Protein AF-A0A820ZGY1-F1 (afdb_monomer)

Nearest PDB structures (foldseek):
  8rd9-assembly1_A  TM=8.274E-01  e=5.491E-07  Homo sapiens
  6o72-assembly1_A  TM=8.386E-01  e=2.670E-06  Parus major
  6o77-assembly1_A  TM=8.418E-01  e=2.394E-06  Parus major
  9b93-assembly1_A  TM=8.233E-01  e=4.606E-06  Homo sapiens
  6pkw-assembly1_D  TM=7.497E-01  e=6.746E-06  Danio rerio

Radius of gyration: 30.61 Å; Cα contacts (8 Å, |Δi|>4): 137; chains: 1; bounding box: 131×47×61 Å

Foldseek 3Di:
DDDDDDDDDDDDDDDDDDDDDDDDDDDDDDDDDDDDDDDDDDDDDPDPPVVLLVVLVVCLLVVPLVSNVVSLVVDDPNLLSLLSSLLSLVVVCVVVVDCVSVVSSVVSLVVSQVVLVVCCVVPLVVSLCQQPFFDVVVVRDGSVNSCVSSVSVVSCVDPSNVVNVVCVVCPPPDPPDDPVNVVVVVVVCVVVVPCPDDPVVVVVVVVVVVVVVVVVVVVVVVVVVVVVVPPPD

Solvent-accessible surface area (backbone atoms only — not comparable to full-atom values): 14343 Å² total; per-residue (Å²): 136,86,84,82,88,81,91,84,88,84,81,92,87,83,87,89,89,84,82,84,91,80,84,85,82,83,78,82,92,75,93,81,79,86,80,92,75,95,83,91,77,96,77,72,83,94,71,82,70,58,60,63,59,55,54,28,52,49,25,52,77,70,64,38,62,71,60,25,53,57,38,48,74,69,40,83,65,47,51,59,55,21,34,53,46,18,33,55,26,44,53,48,17,70,75,67,73,39,69,70,32,45,59,52,15,53,52,28,45,50,54,26,41,53,52,51,52,53,39,39,74,73,38,50,70,60,36,55,54,55,42,72,38,62,34,71,95,63,80,48,43,28,51,56,64,44,28,60,74,32,68,35,61,73,54,60,67,32,67,72,50,49,49,49,54,46,48,65,72,47,56,90,55,64,87,82,62,52,72,67,57,53,52,51,49,56,48,53,42,59,78,64,71,66,78,76,80,76,69,64,66,55,63,52,53,51,52,52,51,52,50,53,49,51,52,52,50,53,53,49,49,53,58,48,51,61,55,67,74,68,68,85,122

Secondary structure (DSSP, 8-state):
----------------------PPPPPPP---------------SS----HHHHHHHHHHHTT-HHHHHHHHHHSSSHHHHHHHHHHHHHHHHHHHT-HHHHHHHHHHHHHHHHHHHHHHHH-HHHHHHHHHS--GGGTT--HHHHHHHTT-HHHHTSHHHHHHHHHHHHTTS-TTS-HHHHHHHHHHHHHTT------TTHHHHHHHHHHHHHHHHHHHHHHHHHHHTTS--

Sequence (233 aa):
MTPNSELINENDDEVSTCCGRKQYRKPPDNDYNSNVQMERSTTDTVTHINVEKELFLWSIIAGRRDLALLLWSRGKNKICAALIAKLIYQIHAQRKNDNSYYQSADEFENLAIQILNKLNQTNDALCRQAIIRQIPAYGNANWLELAVAADAKQFIGQRAVQTIFREIWFGSIDQRVTNHAIIFSTFMLWYSGFLSYQNELVKIEDKTALLNDSIKKSHLYEKSMLKTVYIDD

Mean predicted aligned error: 17.39 Å

Structure (mmCIF, N/CA/C/O backbone):
data_AF-A0A820ZGY1-F1
#
_entry.id   AF-A0A820ZGY1-F1
#
loop_
_atom_site.group_PDB
_atom_site.id
_atom_site.type_symbol
_atom_site.label_atom_id
_atom_site.label_alt_id
_atom_site.label_comp_id
_atom_site.label_asym_id
_atom_site.label_entity_id
_atom_site.label_seq_id
_atom_site.pdbx_PDB_ins_code
_atom_site.Cartn_x
_atom_site.Cartn_y
_atom_site.Cartn_z
_atom_site.occupancy
_atom_site.B_iso_or_equiv
_atom_site.auth_seq_id
_atom_site.auth_comp_id
_atom_site.auth_asym_id
_atom_site.auth_atom_id
_atom_site.pdbx_PDB_model_num
ATOM 1 N N . MET A 1 1 ? -91.909 2.584 16.407 1.00 36.88 1 MET A N 1
ATOM 2 C CA . MET A 1 1 ? -91.463 1.667 17.474 1.00 36.88 1 MET A CA 1
ATOM 3 C C . MET A 1 1 ? -90.080 2.086 17.941 1.00 36.88 1 MET A C 1
ATOM 5 O O . MET A 1 1 ? -89.220 2.328 17.109 1.00 36.88 1 MET A O 1
ATOM 9 N N . THR A 1 2 ? -89.918 2.203 19.252 1.00 28.98 2 THR A N 1
ATOM 10 C CA . THR A 1 2 ? -88.663 2.251 20.026 1.00 28.98 2 THR A CA 1
ATOM 11 C C . THR A 1 2 ? -88.082 0.826 20.206 1.00 28.98 2 THR A C 1
ATOM 13 O O . THR A 1 2 ? -88.788 -0.113 19.823 1.00 28.98 2 THR A O 1
ATOM 16 N N . PRO A 1 3 ? -86.921 0.592 20.871 1.00 44.16 3 PRO A N 1
ATOM 17 C CA . PRO A 1 3 ? -85.778 1.468 21.223 1.00 44.16 3 PRO A CA 1
ATOM 18 C C . PRO A 1 3 ? -84.386 0.788 20.972 1.00 44.16 3 PRO A C 1
ATOM 20 O O . PRO A 1 3 ? -84.304 -0.212 20.267 1.00 44.16 3 PRO A O 1
ATOM 23 N N . ASN A 1 4 ? -83.350 1.303 21.661 1.00 32.47 4 ASN A N 1
ATOM 24 C CA . ASN A 1 4 ? -82.052 0.703 22.050 1.00 32.47 4 ASN A CA 1
ATOM 25 C C . ASN A 1 4 ? -80.888 0.894 21.049 1.00 32.47 4 ASN A C 1
ATOM 27 O O . ASN A 1 4 ? -81.016 0.520 19.890 1.00 32.47 4 ASN A O 1
ATOM 31 N N . SER A 1 5 ? -79.782 1.601 21.352 1.00 35.28 5 SER A N 1
ATOM 32 C CA . SER A 1 5 ? -78.848 1.566 22.514 1.00 35.28 5 SER A CA 1
ATOM 33 C C . SER A 1 5 ? -77.959 0.302 22.501 1.00 35.28 5 SER A C 1
ATOM 35 O O . SER A 1 5 ? -78.473 -0.777 22.243 1.00 35.28 5 SER A O 1
ATOM 37 N N . GLU A 1 6 ? -76.637 0.343 22.719 1.00 37.34 6 GLU A N 1
ATOM 38 C CA . GLU A 1 6 ? -75.774 1.344 23.377 1.00 37.34 6 GLU A CA 1
ATOM 39 C C . GLU A 1 6 ? -74.429 1.581 22.642 1.00 37.34 6 GLU A C 1
ATOM 41 O O . GLU A 1 6 ? -73.893 0.693 21.991 1.00 37.34 6 GLU A O 1
ATOM 46 N N . LEU A 1 7 ? -73.928 2.821 22.750 1.00 29.31 7 LEU A N 1
ATOM 47 C CA . LEU A 1 7 ? -72.576 3.242 23.177 1.00 29.31 7 LEU A CA 1
ATOM 48 C C . LEU A 1 7 ? -71.377 2.267 23.015 1.00 29.31 7 LEU A C 1
ATOM 50 O O . LEU A 1 7 ? -71.380 1.189 23.598 1.00 29.31 7 LEU A O 1
ATOM 54 N N . ILE A 1 8 ? -70.265 2.749 22.427 1.00 27.94 8 ILE A N 1
ATOM 55 C CA . ILE A 1 8 ? -68.999 3.123 23.124 1.00 27.94 8 ILE A CA 1
ATOM 56 C C . ILE A 1 8 ? -67.871 3.426 22.096 1.00 27.94 8 ILE A C 1
ATOM 58 O O . ILE A 1 8 ? -67.496 2.569 21.310 1.00 27.94 8 ILE A O 1
ATOM 62 N N . ASN A 1 9 ? -67.344 4.655 22.187 1.00 25.73 9 ASN A N 1
ATOM 63 C CA . ASN A 1 9 ? -65.979 5.155 21.926 1.00 25.73 9 ASN A CA 1
ATOM 64 C C . ASN A 1 9 ? -65.157 5.017 20.616 1.00 25.73 9 ASN A C 1
ATOM 66 O O . ASN A 1 9 ? -65.071 3.986 19.965 1.00 25.73 9 ASN A O 1
ATOM 70 N N . GLU A 1 10 ? -64.384 6.106 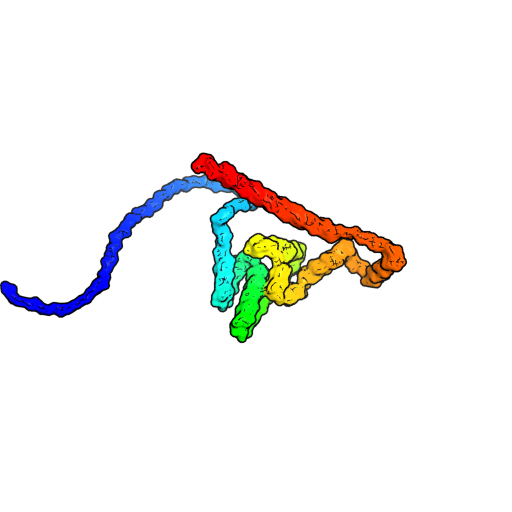20.458 1.00 30.22 10 GLU A N 1
ATOM 71 C CA . GLU A 1 10 ? -62.964 6.226 20.071 1.00 30.22 10 GLU A CA 1
ATOM 72 C C . GLU A 1 10 ? -62.529 6.219 18.591 1.00 30.22 10 GLU A C 1
ATOM 74 O O . GLU A 1 10 ? -62.344 5.188 17.961 1.00 30.22 10 GLU A O 1
ATOM 79 N N . ASN A 1 11 ? -62.221 7.452 18.163 1.00 28.61 11 ASN A N 1
ATOM 80 C CA . ASN A 1 11 ? -60.970 7.914 17.549 1.00 28.61 11 ASN A CA 1
ATOM 81 C C . ASN A 1 11 ? -60.564 7.396 16.157 1.00 28.61 11 ASN A C 1
ATOM 83 O O . ASN A 1 11 ? -60.194 6.244 15.974 1.00 28.61 11 ASN A O 1
ATOM 87 N N . ASP A 1 12 ? -60.513 8.363 15.236 1.00 35.44 12 ASP A N 1
ATOM 88 C CA . ASP A 1 12 ? -59.406 8.645 14.314 1.00 35.44 12 ASP A CA 1
ATOM 89 C C . ASP A 1 12 ? -58.695 7.464 13.625 1.00 35.44 12 ASP A C 1
ATOM 91 O O . ASP A 1 12 ? -57.771 6.880 14.179 1.00 35.44 12 ASP A O 1
ATOM 95 N N . ASP A 1 13 ? -59.031 7.226 12.351 1.00 31.36 13 ASP A N 1
ATOM 96 C CA . ASP A 1 13 ? -58.067 7.271 11.233 1.00 31.36 13 ASP A CA 1
ATOM 97 C C . ASP A 1 13 ? -58.763 7.024 9.872 1.00 31.36 13 ASP A C 1
ATOM 99 O O . ASP A 1 13 ? -59.690 6.227 9.775 1.00 31.36 13 ASP A O 1
ATOM 103 N N . GLU A 1 14 ? -58.318 7.732 8.820 1.00 31.02 14 GLU A N 1
ATOM 104 C CA . GLU A 1 14 ? -57.919 7.186 7.497 1.00 31.02 14 GLU A CA 1
ATOM 105 C C . GLU A 1 14 ? -58.031 8.174 6.304 1.00 31.02 14 GLU A C 1
ATOM 107 O O . GLU A 1 14 ? -59.097 8.585 5.853 1.00 31.02 14 GLU A O 1
ATOM 112 N N . VAL A 1 15 ? -56.854 8.467 5.736 1.00 34.41 15 VAL A N 1
ATOM 113 C CA . VAL A 1 15 ? -56.514 8.438 4.295 1.00 34.41 15 VAL A CA 1
ATOM 114 C C . VAL A 1 15 ? -57.481 9.081 3.277 1.00 34.41 15 VAL A C 1
ATOM 116 O O . VAL A 1 15 ? -58.421 8.465 2.781 1.00 34.41 15 VAL A O 1
ATOM 119 N N . SER A 1 16 ? -57.096 10.257 2.759 1.00 30.83 16 SER A N 1
ATOM 120 C CA . SER A 1 16 ? -57.631 10.797 1.496 1.00 30.83 16 SER A CA 1
ATOM 121 C C . SER A 1 16 ? -56.697 10.507 0.313 1.00 30.83 16 SER A C 1
ATOM 123 O O . SER A 1 16 ? -55.526 10.888 0.314 1.00 30.83 16 SER A O 1
ATOM 125 N N . THR A 1 17 ? -57.224 9.838 -0.718 1.00 41.31 17 THR A N 1
ATOM 126 C CA . THR A 1 17 ? -56.503 9.499 -1.958 1.00 41.31 17 THR A CA 1
ATOM 127 C C . THR A 1 17 ? -56.747 10.529 -3.061 1.00 41.31 17 THR A C 1
ATOM 129 O O . THR A 1 17 ? -57.894 10.795 -3.411 1.00 41.31 17 THR A O 1
ATOM 132 N N . CYS A 1 18 ? -55.663 11.013 -3.685 1.00 30.95 18 CYS A N 1
ATOM 133 C CA . CYS A 1 18 ? -55.615 11.691 -4.993 1.00 30.95 18 CYS A CA 1
ATOM 134 C C . CYS A 1 18 ? -54.156 11.732 -5.518 1.00 30.95 18 CYS A C 1
ATOM 136 O O . CYS A 1 18 ? -53.235 11.793 -4.715 1.00 30.95 18 CYS A O 1
ATOM 138 N N . CY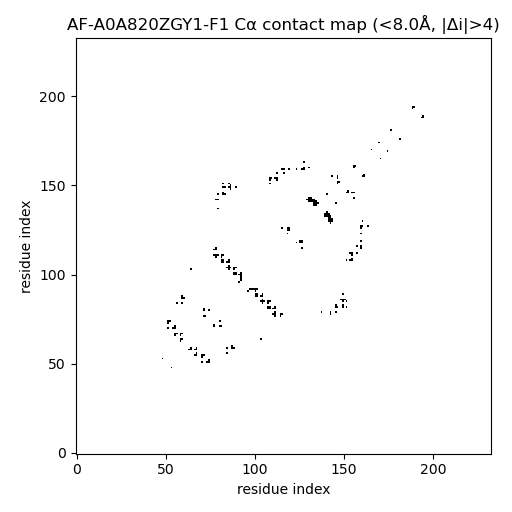S A 1 19 ? -53.838 11.771 -6.821 1.00 34.19 19 CYS A N 1
ATOM 139 C CA . CYS A 1 19 ? -54.557 11.365 -8.042 1.00 34.19 19 CYS A CA 1
ATOM 140 C C . CYS A 1 19 ? -53.545 11.299 -9.227 1.00 34.19 19 CYS A C 1
ATOM 142 O O . CYS A 1 19 ? -52.426 11.792 -9.111 1.00 34.19 19 CYS A O 1
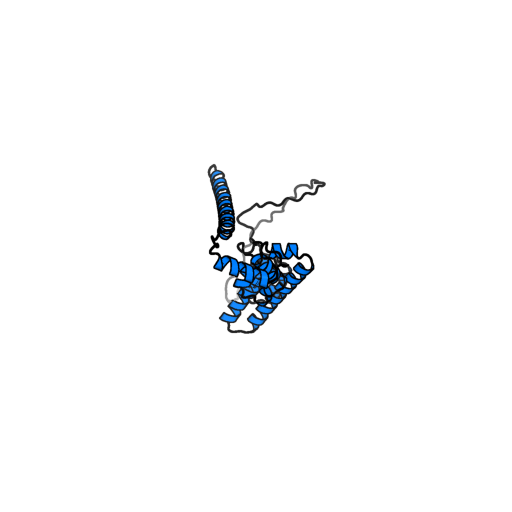ATOM 144 N N . GLY A 1 20 ? -53.939 10.767 -10.395 1.00 32.66 20 GLY A N 1
ATOM 145 C CA . GLY A 1 20 ? -53.311 11.113 -11.687 1.00 32.66 20 GLY A CA 1
ATOM 146 C C . GLY A 1 20 ? -52.156 10.233 -12.199 1.00 32.66 20 GLY A C 1
ATOM 147 O O . GLY A 1 20 ? -50.985 10.592 -12.118 1.00 32.66 20 GLY A O 1
ATOM 148 N N . ARG A 1 21 ? -52.489 9.129 -12.880 1.00 42.81 21 ARG A N 1
ATOM 149 C CA . ARG A 1 21 ? -51.536 8.298 -13.647 1.00 42.81 21 ARG A CA 1
ATOM 150 C C . ARG A 1 21 ? -51.181 8.986 -14.980 1.00 42.81 21 ARG A C 1
ATOM 152 O O . ARG A 1 21 ? -52.077 9.210 -15.789 1.00 42.81 21 ARG A O 1
ATOM 159 N N . LYS A 1 22 ? -49.900 9.256 -15.267 1.00 39.81 22 LYS A N 1
ATOM 160 C CA . LYS A 1 22 ? -49.435 9.666 -16.612 1.00 39.81 22 LYS A CA 1
ATOM 161 C C . LYS A 1 22 ? -48.657 8.531 -17.283 1.00 39.81 22 LYS A C 1
ATOM 163 O O . LYS A 1 22 ? -47.610 8.118 -16.798 1.00 39.81 22 LYS A O 1
ATOM 168 N N . GLN A 1 23 ? -49.182 8.024 -18.397 1.00 36.81 23 GLN A N 1
ATOM 169 C CA . GLN A 1 23 ? -48.491 7.055 -19.253 1.00 36.81 23 GLN A CA 1
ATOM 170 C C . GLN A 1 23 ? -47.426 7.772 -20.094 1.00 36.81 23 GLN A C 1
ATOM 172 O O . GLN A 1 23 ? -47.732 8.757 -20.765 1.00 36.81 23 GLN A O 1
ATOM 177 N N . TYR A 1 24 ? -46.193 7.261 -20.102 1.00 32.41 24 TYR A N 1
ATOM 178 C CA . TYR A 1 24 ? -45.161 7.725 -21.030 1.00 32.41 24 TYR A CA 1
ATOM 179 C C . TYR A 1 24 ? -45.436 7.190 -22.442 1.00 32.41 24 TYR A C 1
ATOM 181 O O . TYR A 1 24 ? -45.535 5.982 -22.657 1.00 32.41 24 TYR A O 1
ATOM 189 N N . ARG A 1 25 ? -45.542 8.103 -23.412 1.00 32.28 25 ARG A N 1
ATOM 190 C CA . ARG A 1 25 ? -45.681 7.797 -24.842 1.00 32.28 25 ARG A CA 1
ATOM 191 C C . ARG A 1 25 ? -44.277 7.587 -25.430 1.00 32.28 25 ARG A C 1
ATOM 193 O O . ARG A 1 25 ? -43.465 8.504 -25.361 1.00 32.28 25 ARG A O 1
ATOM 200 N N . LYS A 1 26 ? -43.983 6.406 -25.988 1.00 41.62 26 LYS A N 1
ATOM 201 C CA . LYS A 1 26 ? -42.700 6.134 -26.670 1.00 41.62 26 LYS A CA 1
ATOM 202 C C . LYS A 1 26 ? -42.601 6.924 -27.994 1.00 41.62 26 LYS A C 1
ATOM 204 O O . LYS A 1 26 ? -43.542 6.833 -28.784 1.00 41.62 26 LYS A O 1
ATOM 209 N N . PRO A 1 27 ? -41.498 7.650 -28.263 1.00 40.47 27 PRO A N 1
ATOM 210 C CA . PRO A 1 27 ? -41.095 8.060 -29.611 1.00 40.47 27 PRO A CA 1
ATOM 211 C C . PRO A 1 27 ? -40.461 6.877 -30.379 1.00 40.47 27 PRO A C 1
ATOM 213 O O . PRO A 1 27 ? -40.147 5.864 -29.750 1.00 40.47 27 PRO A O 1
ATOM 216 N N . PRO A 1 28 ? -40.312 6.971 -31.714 1.00 36.28 28 PRO A N 1
ATOM 217 C CA . PRO A 1 28 ? -40.033 5.820 -32.571 1.00 36.28 28 PRO A CA 1
ATOM 218 C C . PRO A 1 28 ? -38.562 5.390 -32.583 1.00 36.28 28 PRO A C 1
ATOM 220 O O . PRO A 1 28 ? -37.655 6.203 -32.401 1.00 36.28 28 PRO A O 1
ATOM 223 N N . ASP A 1 29 ? -38.358 4.106 -32.873 1.00 44.72 29 ASP A N 1
ATOM 224 C CA . ASP A 1 29 ? -37.053 3.521 -33.163 1.00 44.72 29 ASP A CA 1
ATOM 225 C C . ASP A 1 29 ? -36.478 4.139 -34.447 1.00 44.72 29 ASP A C 1
ATOM 227 O O . ASP A 1 29 ? -37.171 4.235 -35.461 1.00 44.72 29 ASP A O 1
ATOM 231 N N . ASN A 1 30 ? -35.214 4.560 -34.410 1.00 35.06 30 ASN A N 1
ATOM 232 C CA . ASN A 1 30 ? -34.494 5.020 -35.593 1.00 35.06 30 ASN A CA 1
ATOM 233 C C . ASN A 1 30 ? -33.089 4.413 -35.559 1.00 35.06 30 ASN A C 1
ATOM 235 O O . ASN A 1 30 ? -32.315 4.682 -34.637 1.00 35.06 30 ASN A O 1
ATOM 239 N N . ASP A 1 31 ? -32.797 3.551 -36.532 1.00 38.62 31 ASP A N 1
ATOM 240 C CA . ASP A 1 31 ? -31.549 2.793 -36.614 1.00 38.62 31 ASP A CA 1
ATOM 241 C C . ASP A 1 31 ? -30.325 3.715 -36.647 1.00 38.62 31 ASP A C 1
ATOM 243 O O . ASP A 1 31 ? -30.199 4.574 -37.522 1.00 38.62 31 ASP A O 1
ATOM 247 N N . TYR A 1 32 ? -29.367 3.473 -35.747 1.00 31.89 32 TYR A N 1
ATOM 248 C CA . TYR A 1 32 ? -28.017 4.012 -35.888 1.00 31.89 32 TYR A CA 1
ATOM 249 C C . TYR A 1 32 ? -27.007 2.875 -36.016 1.00 31.89 32 TYR A C 1
ATOM 251 O O . TYR A 1 32 ? -26.528 2.304 -35.034 1.00 31.89 32 TYR A O 1
ATOM 259 N N . ASN A 1 33 ? -26.700 2.534 -37.265 1.00 35.03 33 ASN A N 1
ATOM 260 C CA . ASN A 1 33 ? -25.683 1.548 -37.585 1.00 35.03 33 ASN A CA 1
ATOM 261 C C . ASN A 1 33 ? -24.276 2.133 -37.381 1.00 35.03 33 ASN A C 1
ATOM 263 O O . ASN A 1 33 ? -23.983 3.221 -37.863 1.00 35.03 33 ASN A O 1
ATOM 267 N N . SER A 1 34 ? -23.409 1.355 -36.728 1.00 37.41 34 SER A N 1
ATOM 268 C CA . SER A 1 34 ? -21.942 1.381 -36.836 1.00 37.41 34 SER A CA 1
ATOM 269 C C . SER A 1 34 ? -21.234 2.750 -36.951 1.00 37.41 34 SER A C 1
ATOM 271 O O . SER A 1 34 ? -21.157 3.336 -38.031 1.00 37.41 34 SER A O 1
ATOM 273 N N . ASN A 1 35 ? -20.445 3.124 -35.940 1.00 29.12 35 ASN A N 1
ATOM 274 C CA . ASN A 1 35 ? -19.042 2.683 -35.909 1.00 29.12 35 ASN A CA 1
ATOM 275 C C . ASN A 1 35 ? -18.300 3.092 -34.628 1.00 29.12 35 ASN A C 1
ATOM 277 O O . ASN A 1 35 ? -18.644 4.041 -33.931 1.00 29.12 35 ASN A O 1
ATOM 281 N N . VAL A 1 36 ? -17.265 2.313 -34.328 1.00 46.09 36 VAL A N 1
ATOM 282 C CA . VAL A 1 36 ? -16.357 2.469 -33.190 1.00 46.09 36 VAL A CA 1
ATOM 283 C C . VAL A 1 36 ? -15.508 3.733 -33.344 1.00 46.09 36 VAL A C 1
ATOM 285 O O . VAL A 1 36 ? -14.799 3.826 -34.339 1.00 46.09 36 VAL A O 1
ATOM 288 N N . GLN A 1 37 ? -15.452 4.596 -32.319 1.00 28.88 37 GLN A N 1
ATOM 289 C CA . GLN A 1 37 ? -14.176 5.077 -31.754 1.00 28.88 37 GLN A CA 1
ATOM 290 C C . GLN A 1 37 ? -14.339 5.873 -30.446 1.00 28.88 37 GLN A C 1
ATOM 292 O O . GLN A 1 37 ? -14.844 6.983 -30.409 1.00 28.88 37 GLN A O 1
ATOM 297 N N . MET A 1 38 ? -13.865 5.246 -29.366 1.00 48.34 38 MET A N 1
ATOM 298 C CA . MET A 1 38 ? -13.011 5.827 -28.324 1.00 48.34 38 MET A CA 1
ATOM 299 C C . MET A 1 38 ? -12.942 7.363 -28.234 1.00 48.34 38 MET A C 1
ATOM 301 O O . MET A 1 38 ? -12.098 7.972 -28.883 1.00 48.34 38 MET A O 1
ATOM 305 N N . GLU A 1 39 ? -13.671 7.959 -27.286 1.00 29.00 39 GLU A N 1
ATOM 306 C CA . GLU A 1 39 ? -13.333 9.304 -26.817 1.00 29.00 39 GLU A CA 1
ATOM 307 C C . GLU A 1 39 ? -13.435 9.439 -25.293 1.00 29.00 39 GLU A C 1
ATOM 309 O O . GLU A 1 39 ? -14.279 8.835 -24.626 1.00 29.00 39 GLU A O 1
ATOM 314 N N . ARG A 1 40 ? -12.471 10.173 -24.731 1.00 52.00 40 ARG A N 1
ATOM 315 C CA . ARG A 1 40 ? -12.232 10.319 -23.295 1.00 52.00 40 ARG A CA 1
ATOM 316 C C . ARG A 1 40 ? -12.184 11.806 -22.954 1.00 52.00 40 ARG A C 1
ATOM 318 O O . ARG A 1 40 ? -11.103 12.382 -22.954 1.00 52.00 40 ARG A O 1
ATOM 325 N N . SER A 1 41 ? -13.332 12.349 -22.568 1.00 36.22 41 SER A N 1
ATOM 326 C CA . SER A 1 41 ? -13.508 13.680 -21.969 1.00 36.22 41 SER A CA 1
ATOM 327 C C . SER A 1 41 ? -14.644 13.545 -20.945 1.00 36.22 41 SER A C 1
ATOM 329 O O . SER A 1 41 ? -15.643 12.910 -21.251 1.00 36.22 41 SER A O 1
ATOM 331 N N . THR A 1 42 ? -14.510 13.863 -19.654 1.00 57.38 42 THR A N 1
ATOM 332 C CA . THR A 1 42 ? -14.316 15.197 -19.048 1.00 57.38 42 THR A CA 1
ATOM 333 C C . THR A 1 42 ? -15.407 16.202 -19.418 1.00 57.38 42 THR A C 1
ATOM 335 O O . THR A 1 42 ? -15.118 17.236 -20.011 1.00 57.38 42 THR A O 1
ATOM 338 N N . THR A 1 43 ? -16.641 15.911 -19.003 1.00 42.44 43 THR A N 1
ATOM 339 C CA . THR A 1 43 ? -17.696 16.908 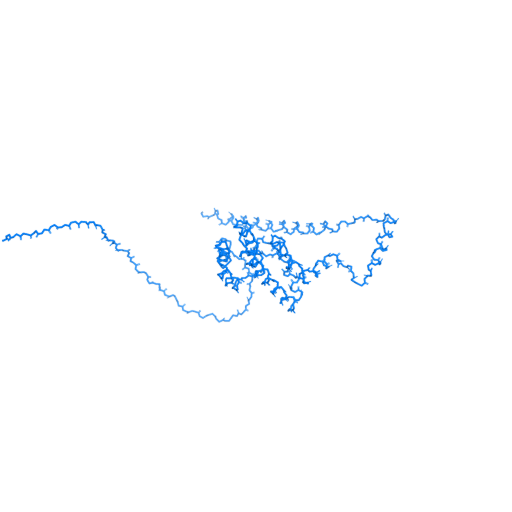-18.769 1.00 42.44 43 THR A CA 1
ATOM 340 C C . THR A 1 43 ? -18.361 16.653 -17.409 1.00 42.44 43 THR A C 1
ATOM 342 O O . THR A 1 43 ? -18.239 15.566 -16.840 1.00 42.44 43 THR A O 1
ATOM 345 N N . ASP A 1 44 ? -19.046 17.682 -16.911 1.00 42.47 44 ASP A N 1
ATOM 346 C CA . ASP A 1 44 ? -20.058 17.646 -15.844 1.00 42.47 44 ASP A CA 1
ATOM 347 C C . ASP A 1 44 ? -19.551 17.618 -14.390 1.00 42.47 44 ASP A C 1
ATOM 349 O O . ASP A 1 44 ? -19.541 16.627 -13.651 1.00 42.47 44 ASP A O 1
ATOM 353 N N . THR A 1 45 ? -19.178 18.824 -13.959 1.00 54.75 45 THR A N 1
ATOM 354 C CA . THR A 1 45 ? -19.072 19.228 -12.559 1.00 54.75 45 THR A CA 1
ATOM 355 C C . THR A 1 45 ? -20.453 19.200 -11.878 1.00 54.75 45 THR A C 1
ATOM 357 O O . THR A 1 45 ? -21.469 19.527 -12.478 1.00 54.75 45 THR A O 1
ATOM 360 N N . VAL A 1 46 ? -20.494 18.821 -10.592 1.00 53.56 46 VAL A N 1
ATOM 361 C CA . VAL A 1 46 ? -21.727 18.693 -9.775 1.00 53.56 46 VAL A CA 1
ATOM 362 C C . VAL A 1 46 ? -22.698 17.578 -10.225 1.00 53.56 46 VAL A C 1
ATOM 364 O O . VAL A 1 46 ? -23.850 17.834 -10.545 1.00 53.56 46 VAL A O 1
ATOM 367 N N . THR A 1 47 ? -22.256 16.312 -10.180 1.00 46.97 47 THR A N 1
ATOM 368 C CA . THR A 1 47 ? -23.084 15.122 -9.802 1.00 46.97 47 THR A CA 1
ATOM 369 C C . THR A 1 47 ? -22.326 13.788 -9.833 1.00 46.97 47 THR A C 1
ATOM 371 O O . THR A 1 47 ? -22.894 12.769 -9.445 1.00 46.97 47 THR A O 1
ATOM 374 N N . HIS A 1 48 ? -21.036 13.753 -10.194 1.00 56.41 48 HIS A N 1
ATOM 375 C CA . HIS A 1 48 ? -20.237 12.515 -10.228 1.00 56.41 48 HIS A CA 1
ATOM 376 C C . HIS A 1 48 ? -19.859 11.949 -8.828 1.00 56.41 48 HIS A C 1
ATOM 378 O O . HIS A 1 48 ? -18.732 11.499 -8.589 1.00 56.41 48 HIS A O 1
ATOM 384 N N . ILE A 1 49 ? -20.809 11.937 -7.884 1.00 66.19 49 ILE A N 1
ATOM 385 C CA . ILE A 1 49 ? -20.722 11.192 -6.624 1.00 66.19 49 ILE A CA 1
ATOM 386 C C . ILE A 1 49 ? -20.617 9.713 -6.992 1.00 66.19 49 ILE A C 1
ATOM 388 O O . ILE A 1 49 ? -21.572 9.096 -7.460 1.00 66.19 49 ILE A O 1
ATOM 392 N N . ASN A 1 50 ? -19.432 9.135 -6.809 1.00 78.00 50 ASN A N 1
ATOM 393 C CA . ASN A 1 50 ? -19.198 7.740 -7.144 1.00 78.00 50 ASN A CA 1
ATOM 394 C C . ASN A 1 50 ? -19.845 6.858 -6.064 1.00 78.00 50 ASN A C 1
ATOM 396 O O . ASN A 1 50 ? -19.191 6.507 -5.084 1.00 78.00 50 ASN A O 1
ATOM 400 N N . VAL A 1 51 ? -21.135 6.544 -6.226 1.00 86.38 51 VAL A N 1
ATOM 401 C CA . VAL A 1 51 ? -21.995 5.889 -5.217 1.00 86.38 51 VAL A CA 1
ATOM 402 C C . VAL A 1 51 ? -21.346 4.636 -4.619 1.00 86.38 51 VAL A C 1
ATOM 404 O O . VAL A 1 51 ? -21.406 4.436 -3.411 1.00 86.38 51 VAL A O 1
ATOM 407 N N . GLU A 1 52 ? -20.644 3.840 -5.431 1.00 85.44 52 GLU A N 1
ATOM 408 C CA . GLU A 1 52 ? -19.869 2.674 -4.979 1.00 85.44 52 GLU A CA 1
ATOM 409 C C . GLU A 1 52 ? -18.812 3.028 -3.917 1.00 85.44 52 GLU A C 1
ATOM 411 O O . GLU A 1 52 ? -18.674 2.322 -2.919 1.00 85.44 52 GLU A O 1
ATOM 416 N N . LYS A 1 53 ? -18.070 4.126 -4.123 1.00 88.62 53 LYS A N 1
ATOM 417 C CA . LYS A 1 53 ? -17.010 4.611 -3.227 1.00 88.62 53 LYS A CA 1
ATOM 418 C C . LYS A 1 53 ? -17.600 5.174 -1.937 1.00 88.62 53 LYS A C 1
ATOM 420 O O . LYS A 1 53 ? -17.065 4.890 -0.870 1.00 88.62 53 LYS A O 1
ATOM 425 N N . GLU A 1 54 ? -18.676 5.952 -2.023 1.00 90.75 54 GLU A N 1
ATOM 426 C CA . GLU A 1 54 ? -19.306 6.544 -0.836 1.00 90.75 54 GLU A CA 1
ATOM 427 C C . GLU A 1 54 ? -20.001 5.476 0.019 1.00 90.75 54 GLU A C 1
ATOM 429 O O . GLU A 1 54 ? -19.847 5.466 1.239 1.00 90.75 54 GLU A O 1
ATOM 434 N N . LEU A 1 55 ? -20.667 4.501 -0.608 1.00 92.50 55 LEU A N 1
ATOM 435 C CA . LEU A 1 55 ? -21.247 3.354 0.093 1.00 92.50 55 LEU A CA 1
ATOM 436 C C . LEU A 1 55 ? -20.160 2.459 0.715 1.00 92.50 55 LEU A C 1
ATOM 438 O O . LEU A 1 55 ? -20.327 1.968 1.832 1.00 92.50 55 LEU A O 1
ATOM 442 N N . PHE A 1 56 ? -19.023 2.282 0.031 1.00 93.19 56 PHE A N 1
ATOM 443 C CA . PHE A 1 56 ? -17.852 1.592 0.577 1.00 93.19 56 PHE A CA 1
ATOM 444 C C . PHE A 1 56 ? -17.281 2.327 1.796 1.00 93.19 56 PHE A C 1
ATOM 446 O O . PHE A 1 56 ? -17.104 1.715 2.849 1.00 93.19 56 PHE A O 1
ATOM 453 N N . LEU A 1 57 ? -17.071 3.642 1.699 1.00 92.31 57 LEU A N 1
ATOM 454 C CA . LEU A 1 57 ? -16.587 4.467 2.805 1.00 92.31 57 LEU A CA 1
ATOM 455 C C . LEU A 1 57 ? -17.543 4.410 4.007 1.00 92.31 57 LEU A C 1
ATOM 457 O O . LEU A 1 57 ? -17.107 4.160 5.132 1.00 92.31 57 LEU A O 1
ATOM 461 N N . TRP A 1 58 ? -18.850 4.538 3.761 1.00 93.81 58 TRP A N 1
ATOM 462 C CA . TRP A 1 58 ? -19.888 4.370 4.778 1.00 93.81 58 TRP A CA 1
ATOM 463 C C . TRP A 1 58 ? -19.834 2.988 5.439 1.00 93.81 58 TRP A C 1
ATOM 465 O O . TRP A 1 58 ? -19.916 2.898 6.662 1.00 93.81 58 TRP A O 1
ATOM 475 N N . SER A 1 59 ? -19.631 1.912 4.669 1.00 94.12 59 SER A N 1
ATOM 476 C CA . SER A 1 59 ? -19.571 0.546 5.211 1.00 94.12 59 SER A CA 1
ATOM 477 C C . SER A 1 59 ? -18.401 0.318 6.175 1.00 94.12 59 SER A C 1
ATOM 479 O O . SER A 1 59 ? -18.574 -0.364 7.189 1.00 94.12 59 SER A O 1
ATOM 481 N N . ILE A 1 60 ? -17.247 0.941 5.903 1.00 94.44 60 ILE A N 1
ATOM 482 C CA . ILE A 1 60 ? -16.069 0.900 6.777 1.00 94.44 60 ILE A CA 1
ATOM 483 C C . ILE A 1 60 ? -16.348 1.674 8.068 1.00 94.44 60 ILE A C 1
ATOM 485 O O . ILE A 1 60 ? -16.160 1.128 9.154 1.00 94.44 60 ILE A O 1
ATOM 489 N N . ILE A 1 61 ? -16.858 2.908 7.955 1.00 92.75 61 ILE A N 1
ATOM 490 C CA . ILE A 1 61 ? -17.184 3.778 9.102 1.00 92.75 61 ILE A CA 1
ATOM 491 C C . ILE A 1 61 ? -18.272 3.145 9.990 1.00 92.75 61 ILE A C 1
ATOM 493 O O . ILE A 1 61 ? -18.226 3.242 11.217 1.00 92.75 61 ILE A O 1
ATOM 497 N N . ALA A 1 62 ? -19.232 2.445 9.380 1.00 91.56 62 ALA A N 1
ATOM 498 C CA . ALA A 1 62 ? -20.261 1.666 10.068 1.00 91.56 62 ALA A CA 1
ATOM 499 C C . ALA A 1 62 ? -19.737 0.354 10.692 1.00 91.56 62 ALA A C 1
ATOM 501 O O . ALA A 1 62 ? -20.500 -0.350 11.353 1.00 91.56 62 ALA A O 1
ATOM 502 N N . GLY A 1 63 ? -18.465 -0.006 10.481 1.00 88.94 63 GLY A N 1
ATOM 503 C CA . GLY A 1 63 ? -17.839 -1.218 11.016 1.00 88.94 63 GLY A CA 1
ATOM 504 C C . GLY A 1 63 ? -18.285 -2.530 10.358 1.00 88.94 63 GLY A C 1
ATOM 505 O O . GLY A 1 63 ? -18.012 -3.598 10.900 1.00 88.94 63 GLY A O 1
ATOM 506 N N . ARG A 1 64 ? -18.961 -2.494 9.201 1.00 91.75 64 ARG A N 1
ATOM 507 C CA . ARG A 1 64 ? -19.525 -3.686 8.538 1.00 91.75 64 ARG A CA 1
ATOM 508 C C . ARG A 1 64 ? -18.519 -4.323 7.572 1.00 91.75 64 ARG A C 1
ATOM 510 O O . ARG A 1 64 ? -18.593 -4.101 6.363 1.00 91.75 64 ARG A O 1
ATOM 517 N N . ARG A 1 65 ? -17.598 -5.128 8.117 1.00 92.44 65 ARG A N 1
ATOM 518 C CA . ARG A 1 65 ? -16.476 -5.750 7.384 1.00 92.44 65 ARG A CA 1
ATOM 519 C C . ARG A 1 65 ? -16.886 -6.449 6.079 1.00 92.44 65 ARG A C 1
ATOM 521 O O . ARG A 1 65 ? -16.342 -6.125 5.026 1.00 92.44 65 ARG A O 1
ATOM 528 N N . ASP A 1 66 ? -17.841 -7.374 6.130 1.00 92.88 66 ASP A N 1
ATOM 529 C CA . ASP A 1 66 ? -18.187 -8.218 4.970 1.00 92.88 66 ASP A CA 1
ATOM 530 C C . ASP A 1 66 ? -18.778 -7.403 3.811 1.00 92.88 66 ASP A C 1
ATOM 532 O O . ASP A 1 66 ? -18.509 -7.652 2.634 1.00 92.88 66 ASP A O 1
ATOM 536 N N . LEU A 1 67 ? -19.543 -6.362 4.152 1.00 93.75 67 LEU A N 1
ATOM 537 C CA . LEU A 1 67 ? -20.122 -5.435 3.186 1.00 93.75 67 LEU A CA 1
ATOM 538 C C . LEU A 1 67 ? -19.032 -4.554 2.552 1.00 93.75 67 LEU A C 1
ATOM 540 O O . LEU A 1 67 ? -19.053 -4.341 1.338 1.00 93.75 67 LEU A O 1
ATOM 544 N N . ALA A 1 68 ? -18.038 -4.122 3.337 1.00 94.31 68 ALA A N 1
ATOM 545 C CA . ALA A 1 68 ? -16.868 -3.409 2.826 1.00 94.31 68 ALA A CA 1
ATOM 546 C C . ALA A 1 68 ? -16.050 -4.271 1.847 1.00 94.31 68 ALA A C 1
ATOM 548 O O . ALA A 1 68 ? -15.685 -3.787 0.776 1.00 94.31 68 ALA A O 1
ATOM 549 N N . LEU A 1 69 ? -15.826 -5.557 2.150 1.00 93.31 69 LEU A N 1
ATOM 550 C CA . LEU A 1 69 ? -15.155 -6.505 1.244 1.00 93.31 69 LEU A CA 1
ATOM 551 C C . LEU A 1 69 ? -15.907 -6.683 -0.084 1.00 93.31 69 LEU A C 1
ATOM 553 O O . LEU A 1 69 ? -15.300 -6.644 -1.160 1.00 93.31 69 LEU A O 1
ATOM 557 N N . LEU A 1 70 ? -17.234 -6.837 -0.031 1.00 92.81 70 LEU A N 1
ATOM 558 C CA . LEU A 1 70 ? -18.057 -7.003 -1.230 1.00 92.81 70 LEU A CA 1
ATOM 559 C C . LEU A 1 70 ? -18.014 -5.753 -2.120 1.00 92.81 70 LEU A C 1
ATOM 561 O O . LEU A 1 70 ? -17.835 -5.876 -3.335 1.00 92.81 70 LEU A O 1
ATOM 565 N N . LEU A 1 71 ? -18.121 -4.554 -1.541 1.00 91.75 71 LEU A N 1
ATOM 566 C CA . LEU A 1 71 ? -18.031 -3.300 -2.297 1.00 91.75 71 LEU A CA 1
ATOM 567 C C . LEU A 1 71 ? -16.619 -3.049 -2.837 1.00 91.75 71 LEU A C 1
ATOM 569 O O . LEU A 1 71 ? -16.473 -2.675 -4.000 1.00 91.75 71 LEU A O 1
ATOM 573 N N . TRP A 1 72 ? -15.578 -3.352 -2.059 1.00 92.94 72 TRP A N 1
ATOM 574 C CA . TRP A 1 72 ? -14.183 -3.316 -2.509 1.00 92.94 72 TRP A CA 1
ATOM 575 C C . TRP A 1 72 ? -13.937 -4.209 -3.735 1.00 92.94 72 TRP A C 1
ATOM 577 O O . TRP A 1 72 ? -13.228 -3.821 -4.667 1.00 92.94 72 TRP A O 1
ATOM 587 N N . SER A 1 73 ? -14.568 -5.387 -3.785 1.00 90.75 73 SER A N 1
ATOM 588 C CA . SER A 1 73 ? -14.443 -6.306 -4.923 1.00 90.75 73 SER A CA 1
ATOM 589 C C . SER A 1 73 ? -15.007 -5.731 -6.233 1.00 90.75 73 SER A C 1
ATOM 591 O O . SER A 1 73 ? -14.527 -6.094 -7.312 1.00 90.75 73 SER A O 1
ATOM 593 N N . ARG A 1 74 ? -15.974 -4.808 -6.151 1.00 86.06 74 ARG A N 1
ATOM 594 C CA . ARG A 1 74 ? -16.599 -4.122 -7.295 1.00 86.06 74 ARG A CA 1
ATOM 595 C C . ARG A 1 74 ? -15.932 -2.788 -7.628 1.00 86.06 74 ARG A C 1
ATOM 597 O O . ARG A 1 74 ? -15.824 -2.446 -8.801 1.00 86.06 74 ARG A O 1
ATOM 604 N N . GLY A 1 75 ? -15.450 -2.074 -6.614 1.00 82.62 75 GLY A N 1
ATOM 605 C CA . GLY A 1 75 ? -14.942 -0.713 -6.739 1.00 82.62 75 GLY A CA 1
ATOM 606 C C . GLY A 1 75 ? -13.733 -0.552 -7.669 1.00 82.62 75 GLY A C 1
ATOM 607 O O . GLY A 1 75 ? -12.835 -1.397 -7.765 1.00 82.62 75 GLY A O 1
ATOM 608 N N . LYS A 1 76 ? -13.689 0.608 -8.328 1.00 78.50 76 LYS A N 1
ATOM 609 C CA . LYS A 1 76 ? -12.538 1.093 -9.105 1.00 78.50 76 LYS A CA 1
ATOM 610 C C . LYS A 1 76 ? -11.390 1.467 -8.147 1.00 78.50 76 LYS A C 1
ATOM 612 O O . LYS A 1 76 ? -11.640 2.008 -7.077 1.00 78.50 76 LYS A O 1
ATOM 617 N N . ASN A 1 77 ? -10.135 1.230 -8.549 1.00 86.62 77 ASN A N 1
ATOM 618 C CA . ASN A 1 77 ? -8.915 1.538 -7.769 1.00 86.62 77 ASN A CA 1
ATOM 619 C C . ASN A 1 77 ? -8.813 0.815 -6.402 1.00 86.62 77 ASN A C 1
ATOM 621 O O . ASN A 1 77 ? -8.637 1.429 -5.349 1.00 86.62 77 ASN A O 1
ATOM 625 N N . LYS A 1 78 ? -8.861 -0.523 -6.437 1.00 91.12 78 LYS A N 1
ATOM 626 C CA . LYS A 1 78 ? -8.885 -1.418 -5.262 1.00 91.12 78 LYS A CA 1
ATOM 627 C C . LYS A 1 78 ? -7.740 -1.236 -4.256 1.00 91.12 78 LYS A C 1
ATOM 629 O O . LYS A 1 78 ? -7.979 -1.366 -3.060 1.00 91.12 78 LYS A O 1
ATOM 634 N N . ILE A 1 79 ? -6.520 -0.922 -4.705 1.00 92.81 79 ILE A N 1
ATOM 635 C CA . ILE A 1 79 ? -5.375 -0.696 -3.799 1.00 92.81 79 ILE A CA 1
ATOM 636 C C . ILE A 1 79 ? -5.639 0.519 -2.897 1.00 92.81 79 ILE A C 1
ATOM 638 O O . ILE A 1 79 ? -5.557 0.399 -1.679 1.00 92.81 79 ILE A O 1
ATOM 642 N N . CYS A 1 80 ? -6.064 1.655 -3.463 1.00 92.12 80 CYS A N 1
ATOM 643 C CA . CYS A 1 80 ? -6.442 2.835 -2.679 1.00 92.12 80 CYS A CA 1
ATOM 644 C C . CYS A 1 80 ? -7.586 2.538 -1.707 1.00 92.12 80 CYS A C 1
ATOM 646 O O . CYS A 1 80 ? -7.518 2.901 -0.537 1.00 92.12 80 CYS A O 1
ATOM 648 N N . ALA A 1 81 ? -8.628 1.854 -2.187 1.00 93.00 81 ALA A N 1
ATOM 649 C CA . ALA A 1 81 ? -9.774 1.485 -1.366 1.00 93.00 81 ALA A CA 1
ATOM 650 C C . ALA A 1 81 ? -9.352 0.652 -0.136 1.00 93.00 81 ALA A C 1
ATOM 652 O O . ALA A 1 81 ? -9.795 0.933 0.974 1.00 93.00 81 ALA A O 1
ATOM 653 N N . ALA A 1 82 ? -8.447 -0.314 -0.316 1.00 94.81 82 ALA A N 1
ATOM 654 C CA . ALA A 1 82 ? -7.907 -1.132 0.769 1.00 94.81 82 ALA A CA 1
ATOM 655 C C . ALA A 1 82 ? -7.021 -0.340 1.751 1.00 94.81 82 ALA A C 1
ATOM 657 O O . ALA A 1 82 ? -7.154 -0.513 2.960 1.00 94.81 82 ALA A O 1
ATOM 658 N N . LEU A 1 83 ? -6.161 0.563 1.267 1.00 94.88 83 LEU A N 1
ATOM 659 C CA . LEU A 1 83 ? -5.324 1.398 2.141 1.00 94.88 83 LEU A CA 1
ATOM 660 C C . LEU A 1 83 ? -6.163 2.405 2.958 1.00 94.88 83 LEU A C 1
ATOM 662 O O . LEU A 1 83 ? -5.903 2.599 4.143 1.00 94.88 83 LEU A O 1
ATOM 666 N N . ILE A 1 84 ? -7.225 2.975 2.374 1.00 94.44 84 ILE A N 1
ATOM 667 C CA . ILE A 1 84 ? -8.207 3.804 3.103 1.00 94.44 84 ILE A CA 1
ATOM 668 C C . ILE A 1 84 ? -8.956 2.972 4.146 1.00 94.44 84 ILE A C 1
ATOM 670 O O . ILE A 1 84 ? -9.133 3.429 5.274 1.00 94.44 84 ILE A O 1
ATOM 674 N N . ALA A 1 85 ? -9.370 1.748 3.798 1.00 94.81 85 ALA A N 1
ATOM 675 C CA . ALA A 1 85 ? -9.988 0.840 4.757 1.00 94.81 85 ALA A CA 1
ATOM 676 C C . ALA A 1 85 ? -9.050 0.578 5.943 1.00 94.81 85 ALA A C 1
ATOM 678 O O . ALA A 1 85 ? -9.478 0.743 7.083 1.00 94.81 85 ALA A O 1
ATOM 679 N N . LYS A 1 86 ? -7.768 0.263 5.688 1.00 95.12 86 LYS A N 1
ATOM 680 C CA . LYS A 1 86 ? -6.751 0.079 6.736 1.00 95.12 86 LYS A CA 1
ATOM 681 C C . LYS A 1 86 ? -6.688 1.284 7.680 1.00 95.12 86 LYS A C 1
ATOM 683 O O . LYS A 1 86 ? -6.850 1.101 8.885 1.00 95.12 86 LYS A O 1
ATOM 688 N N . LEU A 1 87 ? -6.518 2.493 7.138 1.00 94.56 87 LEU A N 1
ATOM 689 C CA . LEU A 1 87 ? -6.436 3.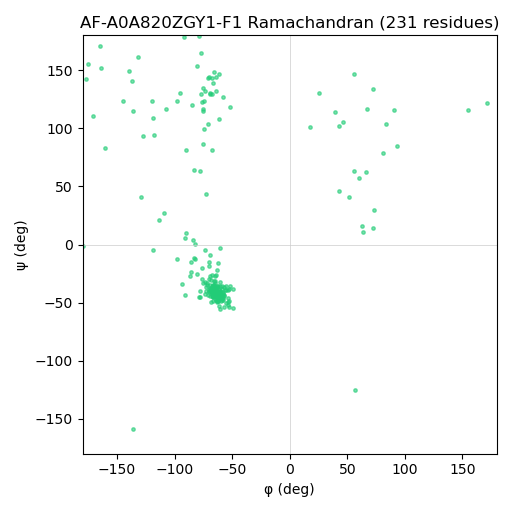735 7.915 1.00 94.56 87 LEU A CA 1
ATOM 690 C C . LEU A 1 87 ? -7.657 3.925 8.830 1.00 94.56 87 LEU A C 1
ATOM 692 O O . LEU A 1 87 ? -7.521 4.159 10.030 1.00 94.56 87 LEU A O 1
ATOM 696 N N . ILE A 1 88 ? -8.866 3.791 8.283 1.00 94.81 88 ILE A N 1
ATOM 697 C CA . ILE A 1 88 ? -10.097 4.007 9.054 1.00 94.81 88 ILE A CA 1
ATOM 698 C C . ILE A 1 88 ? -10.282 2.899 10.104 1.00 94.81 88 ILE A C 1
ATOM 700 O O . ILE A 1 88 ? -10.673 3.190 11.236 1.00 94.81 88 ILE A O 1
ATOM 704 N N . TYR A 1 89 ? -9.940 1.644 9.789 1.00 93.94 89 TYR A N 1
ATOM 705 C CA . TYR A 1 89 ? -9.980 0.552 10.764 1.00 93.94 89 TYR A CA 1
ATOM 706 C C . TYR A 1 89 ? -8.954 0.716 11.893 1.00 93.94 89 TYR A C 1
ATOM 708 O O . TYR A 1 89 ? -9.307 0.461 13.042 1.00 93.94 89 TYR A O 1
ATOM 716 N N . GLN A 1 90 ? -7.746 1.222 11.625 1.00 92.31 90 GLN A N 1
ATOM 717 C CA . GLN A 1 90 ? -6.784 1.585 12.676 1.00 92.31 90 GLN A CA 1
ATOM 718 C C . GLN A 1 90 ? -7.337 2.683 13.597 1.00 92.31 90 GLN A C 1
ATOM 720 O O . GLN A 1 90 ? -7.253 2.555 14.818 1.00 92.31 90 GLN A O 1
ATOM 725 N N . ILE A 1 91 ? -7.966 3.725 13.038 1.00 93.44 91 ILE A N 1
ATOM 726 C CA . ILE A 1 91 ? -8.611 4.792 13.825 1.00 93.44 91 ILE A CA 1
ATOM 727 C C . ILE A 1 91 ? -9.753 4.220 14.687 1.00 93.44 91 ILE A C 1
ATOM 729 O O . ILE A 1 91 ? -9.887 4.579 15.860 1.00 93.44 91 ILE A O 1
ATOM 733 N N . HIS A 1 92 ? -10.560 3.294 14.155 1.00 92.19 92 HIS A N 1
ATOM 734 C CA . HIS A 1 92 ? -11.579 2.594 14.945 1.00 92.19 92 HIS A CA 1
ATOM 735 C C . HIS A 1 92 ? -10.977 1.721 16.050 1.00 92.19 92 HIS A C 1
ATOM 737 O O . HIS A 1 92 ? -11.497 1.748 17.166 1.00 92.19 92 HIS A O 1
ATOM 743 N N . ALA A 1 93 ? -9.894 0.993 15.767 1.00 92.19 93 ALA A N 1
ATOM 744 C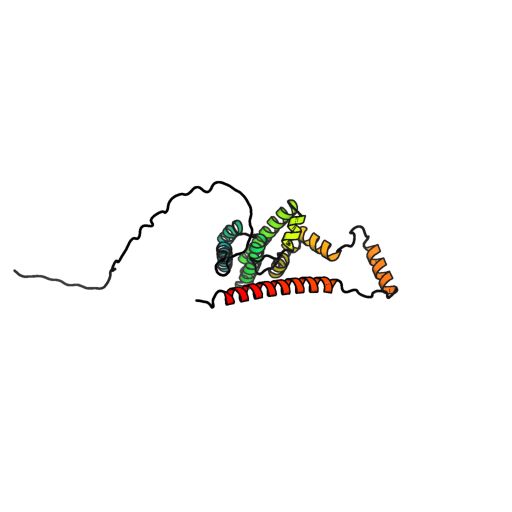 CA . ALA A 1 93 ? -9.205 0.143 16.732 1.00 92.19 93 ALA A CA 1
ATOM 745 C C . ALA A 1 93 ? -8.648 0.967 17.903 1.00 92.19 93 ALA A C 1
ATOM 747 O O . ALA A 1 93 ? -8.918 0.648 19.058 1.00 92.19 93 ALA A O 1
ATOM 748 N N . GLN A 1 94 ? -7.975 2.085 17.613 1.00 90.69 94 GLN A N 1
ATOM 749 C CA . GLN A 1 94 ? -7.480 3.031 18.621 1.00 90.69 94 GLN A CA 1
ATOM 750 C C . GLN A 1 94 ? -8.618 3.647 19.449 1.00 90.69 94 GLN A C 1
ATOM 752 O O . GLN A 1 94 ? -8.506 3.759 20.667 1.00 90.69 94 GLN A O 1
ATOM 757 N N . ARG A 1 95 ? -9.736 4.025 18.811 1.00 92.06 95 ARG A N 1
ATOM 758 C CA . ARG A 1 95 ? -10.867 4.677 19.495 1.00 92.06 95 ARG A CA 1
ATOM 759 C C . ARG A 1 95 ? -11.717 3.722 20.339 1.00 92.06 95 ARG A C 1
ATOM 761 O O . ARG A 1 95 ? -12.289 4.160 21.334 1.00 92.06 95 ARG A O 1
ATOM 768 N N . LYS A 1 96 ? -11.862 2.460 19.926 1.00 89.31 96 LYS A N 1
ATOM 769 C CA . LYS A 1 96 ? -12.670 1.443 20.629 1.00 89.31 96 LYS A CA 1
ATOM 770 C C . LYS A 1 96 ? -11.842 0.519 21.529 1.00 89.31 96 LYS A C 1
ATOM 772 O O . LYS A 1 96 ? -12.432 -0.201 22.324 1.00 89.31 96 LYS A O 1
ATOM 777 N N . ASN A 1 97 ? -10.514 0.548 21.403 1.00 88.12 97 ASN A N 1
ATOM 778 C CA . ASN A 1 97 ? -9.567 -0.360 22.056 1.00 88.12 97 ASN A CA 1
ATOM 779 C C . ASN A 1 97 ? -9.917 -1.851 21.855 1.00 88.12 97 ASN A C 1
ATOM 781 O O . ASN A 1 97 ? -9.840 -2.657 22.779 1.00 88.12 97 ASN A O 1
ATOM 785 N N . ASP A 1 98 ? -10.348 -2.198 20.638 1.00 89.25 98 ASP A N 1
ATOM 786 C CA . ASP A 1 98 ? -10.804 -3.537 20.257 1.00 89.25 98 ASP A CA 1
ATOM 787 C C . ASP A 1 98 ? -9.918 -4.097 19.133 1.00 89.25 98 ASP A C 1
ATOM 789 O O . ASP A 1 98 ? -9.769 -3.501 18.061 1.00 89.25 98 ASP A O 1
ATOM 793 N N . ASN A 1 99 ? -9.335 -5.268 19.395 1.00 89.38 99 ASN A N 1
ATOM 794 C CA . ASN A 1 99 ? -8.378 -5.938 18.521 1.00 89.38 99 ASN A CA 1
ATOM 795 C C . ASN A 1 99 ? -9.001 -6.496 17.229 1.00 89.38 99 ASN A C 1
ATOM 797 O O . ASN A 1 99 ? -8.277 -6.708 16.253 1.00 89.38 99 ASN A O 1
ATOM 801 N N . SER A 1 100 ? -10.326 -6.674 17.173 1.00 90.44 100 SER A N 1
ATOM 802 C CA . SER A 1 100 ? -11.031 -7.142 15.967 1.00 90.44 100 SER A CA 1
ATOM 803 C C . SER A 1 100 ? -10.856 -6.192 14.768 1.00 90.44 100 SER A C 1
ATOM 805 O O . SER A 1 100 ? -10.766 -6.623 13.610 1.00 90.44 100 SER A O 1
ATOM 807 N N . TYR A 1 101 ? -10.729 -4.887 15.035 1.00 90.94 101 TYR A N 1
ATOM 808 C CA . TYR A 1 101 ? -10.496 -3.873 14.007 1.00 90.94 101 TYR A CA 1
ATOM 809 C C . TYR A 1 101 ? -9.043 -3.867 13.505 1.00 90.94 101 TYR A C 1
ATOM 811 O O . TYR A 1 101 ? -8.831 -3.584 12.328 1.00 90.94 101 TYR A O 1
ATOM 819 N N . TYR A 1 102 ? -8.052 -4.240 14.330 1.00 92.38 102 TYR A N 1
ATOM 820 C CA . TYR A 1 102 ? -6.664 -4.403 13.867 1.00 92.38 102 TYR A CA 1
ATOM 821 C C . TYR A 1 102 ? -6.538 -5.580 12.896 1.00 92.38 102 TYR A C 1
ATOM 823 O O . TYR A 1 102 ? -6.057 -5.391 11.781 1.00 92.38 102 TYR A O 1
ATOM 831 N N . GLN A 1 103 ? -7.086 -6.749 13.250 1.00 93.12 103 GLN A N 1
ATOM 832 C CA . GLN A 1 103 ? -7.146 -7.898 12.335 1.00 93.12 103 GLN A CA 1
ATOM 833 C C . GLN A 1 103 ? -7.850 -7.527 11.019 1.00 93.12 103 GLN A C 1
ATOM 835 O O . GLN A 1 103 ? -7.407 -7.907 9.935 1.00 93.12 103 GLN A O 1
ATOM 840 N N . SER A 1 104 ? -8.913 -6.720 11.103 1.00 93.12 104 SER A N 1
ATOM 841 C CA . SER A 1 104 ? -9.608 -6.214 9.920 1.00 93.12 104 SER A CA 1
ATOM 842 C C . SER A 1 104 ? -8.737 -5.310 9.042 1.00 93.12 104 SER A C 1
ATOM 844 O O . SER A 1 104 ? -8.802 -5.423 7.815 1.00 93.12 104 SER A O 1
ATOM 846 N N . ALA A 1 105 ? -7.950 -4.420 9.651 1.00 94.50 105 ALA A N 1
ATOM 847 C CA . ALA A 1 105 ? -7.047 -3.501 8.964 1.00 94.50 105 ALA A CA 1
ATOM 848 C C . ALA A 1 105 ? -5.915 -4.252 8.239 1.00 94.50 105 ALA A C 1
ATOM 850 O O . ALA A 1 105 ? -5.649 -3.979 7.066 1.00 94.50 105 ALA A O 1
ATOM 851 N N . ASP A 1 106 ? -5.308 -5.235 8.906 1.00 94.81 106 ASP A N 1
ATOM 852 C CA . ASP A 1 106 ? -4.225 -6.059 8.356 1.00 94.81 106 ASP A CA 1
ATOM 853 C C . ASP A 1 106 ? -4.704 -6.935 7.186 1.00 94.81 106 ASP A C 1
ATOM 855 O O . ASP A 1 106 ? -3.995 -7.102 6.191 1.00 94.81 106 ASP A O 1
ATOM 859 N N . GLU A 1 107 ? -5.939 -7.443 7.238 1.00 94.81 107 GLU A N 1
ATOM 860 C CA . GLU A 1 107 ? -6.517 -8.198 6.121 1.00 94.81 107 GLU A CA 1
ATOM 861 C C . GLU A 1 107 ? -6.721 -7.307 4.878 1.00 94.81 107 GLU A C 1
ATOM 863 O O . GLU A 1 107 ? -6.443 -7.739 3.757 1.00 94.81 107 GLU A O 1
ATOM 868 N N . PHE A 1 108 ? -7.115 -6.036 5.050 1.00 95.06 108 PHE A N 1
ATOM 869 C CA . PHE A 1 108 ? -7.152 -5.076 3.936 1.00 95.06 108 PHE A CA 1
ATOM 870 C C . PHE A 1 108 ? -5.747 -4.725 3.415 1.00 95.06 108 PHE A C 1
ATOM 872 O O . PHE A 1 108 ? -5.576 -4.609 2.200 1.00 95.06 108 PHE A O 1
ATOM 879 N N . GLU A 1 109 ? -4.721 -4.635 4.271 1.00 95.81 109 GLU A N 1
ATOM 880 C CA . GLU A 1 109 ? -3.331 -4.480 3.805 1.00 95.81 109 GLU A CA 1
ATOM 881 C C . GLU A 1 109 ? -2.895 -5.668 2.936 1.00 95.81 109 GLU A C 1
ATOM 883 O O . GLU A 1 109 ? -2.360 -5.478 1.840 1.00 95.81 109 GLU A O 1
ATOM 888 N N . ASN A 1 110 ? -3.184 -6.893 3.380 1.00 96.62 110 ASN A N 1
ATOM 889 C CA . ASN A 1 110 ? -2.863 -8.113 2.645 1.00 96.62 110 ASN A CA 1
ATOM 890 C C . ASN A 1 110 ? -3.570 -8.153 1.273 1.00 96.62 110 ASN A C 1
ATOM 892 O O . ASN A 1 110 ? -2.946 -8.469 0.259 1.00 96.62 110 ASN A O 1
ATOM 896 N N . LEU A 1 111 ? -4.837 -7.732 1.192 1.00 95.94 111 LEU A N 1
ATOM 897 C CA . LEU A 1 111 ? -5.547 -7.589 -0.086 1.00 95.94 111 LEU A CA 1
ATOM 898 C C . LEU A 1 111 ? -4.882 -6.564 -1.026 1.00 95.94 111 LEU A C 1
ATOM 900 O O . LEU A 1 111 ? -4.775 -6.816 -2.231 1.00 95.94 111 LEU A O 1
ATOM 904 N N . ALA A 1 112 ? -4.394 -5.433 -0.503 1.00 95.12 112 ALA A N 1
ATOM 905 C CA . ALA A 1 112 ? -3.638 -4.458 -1.294 1.00 95.12 112 ALA A CA 1
ATOM 906 C C . ALA A 1 112 ? -2.312 -5.048 -1.811 1.00 95.12 112 ALA A C 1
ATOM 908 O O . ALA A 1 112 ? -1.992 -4.900 -2.993 1.00 95.12 112 ALA A O 1
ATOM 909 N N . ILE A 1 113 ? -1.581 -5.768 -0.952 1.00 95.69 113 ILE A N 1
ATOM 910 C CA . ILE A 1 113 ? -0.327 -6.466 -1.279 1.00 95.69 113 ILE A CA 1
ATOM 911 C C . ILE A 1 113 ? -0.541 -7.526 -2.365 1.00 95.69 113 ILE A C 1
ATOM 913 O O . ILE A 1 113 ? 0.236 -7.593 -3.316 1.00 95.69 113 ILE A O 1
ATOM 917 N N . GLN A 1 114 ? -1.600 -8.333 -2.274 1.00 95.56 114 GLN A N 1
ATOM 918 C CA . GLN A 1 114 ? -1.907 -9.364 -3.270 1.00 95.56 114 GLN A CA 1
ATOM 919 C C . GLN A 1 114 ? -2.182 -8.764 -4.655 1.00 95.56 114 GLN A C 1
ATOM 921 O O . GLN A 1 114 ? -1.659 -9.263 -5.655 1.00 95.56 114 GLN A O 1
ATOM 926 N N . ILE A 1 115 ? -2.950 -7.668 -4.733 1.00 93.88 115 ILE A N 1
ATOM 927 C CA . ILE A 1 115 ? -3.188 -6.975 -6.009 1.00 93.88 115 ILE A CA 1
ATOM 928 C C . ILE A 1 115 ? -1.892 -6.349 -6.535 1.00 93.88 115 ILE A C 1
ATOM 930 O O . ILE A 1 115 ? -1.610 -6.489 -7.726 1.00 93.88 115 ILE A O 1
ATOM 934 N N . LEU A 1 116 ? -1.090 -5.710 -5.675 1.00 93.12 116 LEU A N 1
ATOM 935 C CA . LEU A 1 116 ? 0.197 -5.128 -6.058 1.00 93.12 116 LEU A CA 1
ATOM 936 C C . LEU A 1 116 ? 1.147 -6.188 -6.630 1.00 93.12 116 LEU A C 1
ATOM 938 O O . LEU A 1 116 ? 1.703 -6.002 -7.708 1.00 93.12 116 LEU A O 1
ATOM 942 N N . ASN A 1 117 ? 1.286 -7.329 -5.954 1.00 94.62 117 ASN A N 1
ATOM 943 C CA . ASN A 1 117 ? 2.155 -8.420 -6.392 1.00 94.62 117 ASN A CA 1
ATOM 944 C C . ASN A 1 117 ? 1.668 -9.049 -7.702 1.00 94.62 117 ASN A C 1
ATOM 946 O O . ASN A 1 117 ? 2.480 -9.292 -8.595 1.00 94.62 117 ASN A O 1
ATOM 950 N N . LYS A 1 118 ? 0.351 -9.226 -7.878 1.00 92.88 118 LYS A N 1
ATOM 951 C CA . LYS A 1 118 ? -0.224 -9.679 -9.154 1.00 92.88 118 LYS A CA 1
ATOM 952 C C . LYS A 1 118 ? 0.026 -8.677 -10.286 1.00 92.88 118 LYS A C 1
ATOM 954 O O . LYS A 1 118 ? 0.376 -9.083 -11.395 1.00 92.88 118 LYS A O 1
ATOM 959 N N . LEU A 1 119 ? -0.119 -7.377 -10.021 1.00 90.06 119 LEU A N 1
ATOM 960 C CA . LEU A 1 119 ? 0.174 -6.322 -10.994 1.00 90.06 119 LEU A CA 1
ATOM 961 C C . LEU A 1 119 ? 1.664 -6.314 -11.368 1.00 90.06 119 LEU A C 1
ATOM 963 O O . LEU A 1 119 ? 1.987 -6.252 -12.552 1.00 90.06 119 LEU A O 1
ATOM 967 N N . ASN A 1 120 ? 2.556 -6.468 -10.386 1.00 90.25 120 ASN A N 1
ATOM 968 C CA . ASN A 1 120 ? 4.001 -6.501 -10.602 1.00 90.25 120 ASN A CA 1
ATOM 969 C C . ASN A 1 120 ? 4.461 -7.724 -11.405 1.00 90.25 120 ASN A C 1
ATOM 971 O O . ASN A 1 120 ? 5.336 -7.602 -12.255 1.00 90.25 120 ASN A O 1
ATOM 975 N N . GLN A 1 121 ? 3.877 -8.897 -11.146 1.00 92.56 121 GLN A N 1
ATOM 976 C CA . GLN A 1 121 ? 4.136 -10.119 -11.917 1.00 92.56 121 GLN A CA 1
ATOM 977 C C . GLN A 1 121 ? 3.627 -10.012 -13.359 1.00 92.56 121 GLN A C 1
ATOM 979 O O . GLN A 1 121 ? 4.243 -10.561 -14.265 1.00 92.56 121 GLN A O 1
ATOM 984 N N . THR A 1 122 ? 2.505 -9.315 -13.571 1.00 90.00 122 THR A N 1
ATOM 985 C CA . THR A 1 122 ? 1.895 -9.180 -14.901 1.00 90.00 122 THR A CA 1
ATOM 986 C C . THR A 1 122 ? 2.608 -8.129 -15.749 1.00 90.00 122 THR A C 1
ATOM 988 O O . THR A 1 122 ? 2.813 -8.343 -16.941 1.00 90.00 122 THR A O 1
ATOM 991 N N . ASN A 1 123 ? 2.919 -6.960 -15.176 1.00 87.50 123 ASN A N 1
ATOM 992 C CA . ASN A 1 123 ? 3.444 -5.830 -15.938 1.00 87.50 123 ASN A CA 1
ATOM 993 C C . ASN A 1 123 ? 4.166 -4.804 -15.038 1.00 87.50 123 ASN A C 1
ATOM 995 O O . ASN A 1 123 ? 3.603 -3.789 -14.624 1.00 87.50 123 ASN A O 1
ATOM 999 N N . ASP A 1 124 ? 5.437 -5.076 -14.740 1.00 88.88 124 ASP A N 1
ATOM 1000 C CA . ASP A 1 124 ? 6.315 -4.300 -13.846 1.00 88.88 124 ASP A CA 1
ATOM 1001 C C . ASP A 1 124 ? 6.396 -2.796 -14.206 1.00 88.88 124 ASP A C 1
ATOM 1003 O O . ASP A 1 124 ? 6.337 -1.929 -13.336 1.00 88.88 124 ASP A O 1
ATOM 1007 N N . ALA A 1 125 ? 6.441 -2.453 -15.500 1.00 84.69 125 ALA A N 1
ATOM 1008 C CA . ALA A 1 125 ? 6.451 -1.058 -15.958 1.00 84.69 125 ALA A CA 1
ATOM 1009 C C . ALA A 1 125 ? 5.141 -0.304 -15.646 1.00 84.69 125 ALA A C 1
ATOM 1011 O O . ALA A 1 125 ? 5.184 0.824 -15.150 1.00 84.69 125 ALA A O 1
ATOM 1012 N N . LEU A 1 126 ? 3.981 -0.933 -15.874 1.00 84.75 126 LEU A N 1
ATOM 1013 C CA . LEU A 1 126 ? 2.682 -0.346 -15.518 1.00 84.75 126 LEU A CA 1
ATOM 1014 C C . LEU A 1 126 ? 2.487 -0.291 -13.999 1.00 84.75 126 LEU A C 1
ATOM 1016 O O . LEU A 1 126 ? 1.901 0.666 -13.499 1.00 84.75 126 LEU A O 1
ATOM 1020 N N . CYS A 1 127 ? 3.003 -1.286 -13.268 1.00 88.31 127 CYS A N 1
ATOM 1021 C CA . CYS A 1 127 ? 3.017 -1.307 -11.807 1.00 88.31 127 CYS A CA 1
ATOM 1022 C C . CYS A 1 127 ? 3.729 -0.063 -11.254 1.00 88.31 127 CYS A C 1
ATOM 1024 O O . CYS A 1 127 ? 3.117 0.710 -10.515 1.00 88.31 127 CYS A O 1
ATOM 1026 N N . ARG A 1 128 ? 4.969 0.198 -11.704 1.00 86.31 128 ARG A N 1
ATOM 1027 C CA . ARG A 1 128 ? 5.736 1.402 -11.335 1.00 86.31 128 ARG A CA 1
ATOM 1028 C C . ARG A 1 128 ? 4.966 2.691 -11.596 1.00 86.31 128 ARG A C 1
ATOM 1030 O O . ARG A 1 128 ? 4.807 3.499 -10.684 1.00 86.31 128 ARG A O 1
ATOM 1037 N N . GLN A 1 129 ? 4.447 2.861 -12.814 1.00 87.31 129 GLN A N 1
ATOM 1038 C CA . GLN A 1 129 ? 3.694 4.062 -13.176 1.00 87.31 129 GLN A CA 1
ATOM 1039 C C . GLN A 1 129 ? 2.434 4.232 -12.313 1.00 87.31 129 GLN A C 1
ATOM 1041 O O . GLN A 1 129 ? 2.102 5.352 -11.936 1.00 87.31 129 GLN A O 1
ATOM 1046 N N . ALA A 1 130 ? 1.729 3.147 -11.988 1.00 85.81 130 ALA A N 1
ATOM 1047 C CA . ALA A 1 130 ? 0.506 3.202 -11.194 1.00 85.81 130 ALA A CA 1
ATOM 1048 C C . ALA A 1 130 ? 0.761 3.538 -9.712 1.00 85.81 130 ALA A C 1
ATOM 1050 O O . ALA A 1 130 ? -0.049 4.248 -9.123 1.00 85.81 130 ALA A O 1
ATOM 1051 N N . ILE A 1 131 ? 1.893 3.104 -9.141 1.00 88.62 131 ILE A N 1
ATOM 1052 C CA . ILE A 1 131 ? 2.288 3.412 -7.755 1.00 88.62 131 ILE A CA 1
ATOM 1053 C C . ILE A 1 131 ? 2.521 4.919 -7.556 1.00 88.62 131 ILE A C 1
ATOM 1055 O O . ILE A 1 131 ? 2.045 5.487 -6.572 1.00 88.62 131 ILE A O 1
ATOM 1059 N N . ILE A 1 132 ? 3.223 5.568 -8.494 1.00 86.88 132 ILE A N 1
ATOM 1060 C CA . ILE A 1 132 ? 3.574 7.002 -8.421 1.00 86.88 132 ILE A CA 1
ATOM 1061 C C . ILE A 1 132 ? 2.475 7.934 -8.957 1.00 86.88 132 ILE A C 1
ATOM 1063 O O . ILE A 1 132 ? 2.517 9.144 -8.738 1.00 86.88 132 ILE A O 1
ATOM 1067 N N . ARG A 1 133 ? 1.492 7.398 -9.688 1.00 84.31 133 ARG A N 1
ATOM 1068 C CA . ARG A 1 133 ? 0.428 8.185 -10.316 1.00 84.31 133 ARG A CA 1
ATOM 1069 C C . ARG A 1 133 ? -0.586 8.684 -9.284 1.00 84.31 133 ARG A C 1
ATOM 1071 O O . ARG A 1 133 ? -1.156 7.909 -8.523 1.00 84.31 133 ARG A O 1
ATOM 1078 N N . GLN A 1 134 ? -0.898 9.974 -9.368 1.00 85.19 134 GLN A N 1
ATOM 1079 C CA . GLN A 1 134 ? -1.990 10.613 -8.635 1.00 85.19 134 GLN A CA 1
ATOM 1080 C C . GLN A 1 134 ? -3.369 10.112 -9.091 1.00 85.19 134 GLN A C 1
ATOM 1082 O O . GLN A 1 134 ? -3.624 9.945 -10.292 1.00 85.19 134 GLN A O 1
ATOM 1087 N N . ILE A 1 135 ? -4.277 9.889 -8.136 1.00 83.12 135 ILE A N 1
ATOM 1088 C CA . ILE A 1 135 ? -5.610 9.333 -8.393 1.00 83.12 135 ILE A CA 1
ATOM 1089 C C . ILE A 1 135 ? -6.698 10.338 -7.977 1.00 83.12 135 ILE A C 1
ATOM 1091 O O . ILE A 1 135 ? -6.952 10.521 -6.784 1.00 83.12 135 ILE A O 1
ATOM 1095 N N . PRO A 1 136 ? -7.417 10.956 -8.938 1.00 77.38 136 PRO A N 1
ATOM 1096 C CA . PRO A 1 136 ? -8.368 12.029 -8.635 1.00 77.38 136 PRO A CA 1
ATOM 1097 C C . PRO A 1 136 ? -9.565 11.564 -7.799 1.00 77.38 136 PRO A C 1
ATOM 1099 O O . PRO A 1 136 ? -10.095 12.326 -6.997 1.00 77.38 136 PRO A O 1
ATOM 1102 N N . ALA A 1 137 ? -9.939 10.283 -7.892 1.00 77.75 137 ALA A N 1
ATOM 1103 C CA . ALA A 1 137 ? -11.005 9.690 -7.080 1.00 77.75 137 ALA A CA 1
ATOM 1104 C C . ALA A 1 137 ? -10.723 9.697 -5.558 1.00 77.75 137 ALA A C 1
ATOM 1106 O O . ALA A 1 137 ? -11.653 9.507 -4.772 1.00 77.75 137 ALA A O 1
ATOM 1107 N N . TYR A 1 138 ? -9.466 9.911 -5.149 1.00 78.88 138 TYR A N 1
ATOM 1108 C CA . TYR A 1 138 ? -9.020 9.945 -3.753 1.00 78.88 138 TYR A CA 1
ATOM 1109 C C . TYR A 1 138 ? -8.204 11.210 -3.443 1.00 78.88 138 TYR A C 1
ATOM 1111 O O . TYR A 1 138 ? -7.191 11.154 -2.756 1.00 78.88 138 TYR A O 1
ATOM 1119 N N . GLY A 1 139 ? -8.643 12.361 -3.966 1.00 79.25 139 GLY A N 1
ATOM 1120 C CA . GLY A 1 139 ? -8.046 13.662 -3.637 1.00 79.25 139 GLY A CA 1
ATOM 1121 C C . GLY A 1 139 ? -6.674 13.902 -4.271 1.00 79.25 139 GLY A C 1
ATOM 1122 O O . GLY A 1 139 ? -5.854 14.597 -3.688 1.00 79.25 139 GLY A O 1
ATOM 1123 N N . ASN A 1 140 ? -6.423 13.312 -5.446 1.00 84.19 140 ASN A N 1
ATOM 1124 C CA . ASN A 1 140 ? -5.137 13.330 -6.157 1.00 84.19 140 ASN A CA 1
ATOM 1125 C C . ASN A 1 140 ? -3.969 12.644 -5.421 1.00 84.19 140 ASN A C 1
ATOM 1127 O O . ASN A 1 140 ? -2.843 12.719 -5.901 1.00 84.19 140 ASN A O 1
ATOM 1131 N N . ALA A 1 141 ? -4.217 11.908 -4.333 1.00 84.81 141 ALA A N 1
ATOM 1132 C CA . ALA A 1 141 ? -3.177 11.117 -3.678 1.00 84.81 141 ALA A CA 1
ATOM 1133 C C . ALA A 1 141 ? -2.667 9.971 -4.579 1.00 84.81 141 ALA A C 1
ATOM 1135 O O . ALA A 1 141 ? -3.428 9.402 -5.375 1.00 84.81 141 ALA A O 1
ATOM 1136 N N . ASN A 1 142 ? -1.392 9.606 -4.439 1.00 90.94 142 ASN A N 1
ATOM 1137 C CA . ASN A 1 142 ? -0.816 8.379 -5.008 1.00 90.94 142 ASN A CA 1
ATOM 1138 C C . ASN A 1 142 ? -0.877 7.197 -4.008 1.00 90.94 142 ASN A C 1
ATOM 1140 O O . ASN A 1 142 ? -1.378 7.326 -2.887 1.00 90.94 142 ASN A O 1
ATOM 1144 N N . TRP A 1 143 ? -0.416 6.005 -4.410 1.00 92.00 143 TRP A N 1
ATOM 1145 C CA . TRP A 1 143 ? -0.482 4.815 -3.542 1.00 92.00 143 TRP A CA 1
ATOM 1146 C C . TRP A 1 143 ? 0.481 4.882 -2.352 1.00 92.00 143 TRP A C 1
ATOM 1148 O O . TRP A 1 143 ? 0.179 4.305 -1.310 1.00 92.00 143 TRP A O 1
ATOM 1158 N N . LEU A 1 144 ? 1.617 5.572 -2.485 1.00 92.56 144 LEU A N 1
ATOM 1159 C CA . LEU A 1 144 ? 2.641 5.659 -1.440 1.00 92.56 144 LEU A CA 1
ATOM 1160 C C . LEU A 1 144 ? 2.251 6.650 -0.343 1.00 92.56 144 LEU A C 1
ATOM 1162 O O . LEU A 1 144 ? 2.329 6.302 0.830 1.00 92.56 144 LEU A O 1
ATOM 1166 N N . GLU A 1 145 ? 1.765 7.836 -0.708 1.00 91.25 145 GLU A N 1
ATOM 1167 C CA . GLU A 1 145 ? 1.222 8.838 0.224 1.00 91.25 145 GLU A CA 1
ATOM 1168 C C . GLU A 1 145 ? 0.132 8.229 1.109 1.00 91.25 145 GLU A C 1
ATOM 1170 O O . GLU A 1 145 ? 0.144 8.371 2.332 1.00 91.25 145 GLU A O 1
ATOM 1175 N N . LEU A 1 146 ? -0.778 7.476 0.489 1.00 92.62 146 LEU A N 1
ATOM 1176 C CA . LEU A 1 146 ? -1.869 6.812 1.183 1.00 92.62 146 LEU A CA 1
ATOM 1177 C C . LEU A 1 146 ? -1.398 5.614 2.029 1.00 92.62 146 LEU A C 1
ATOM 1179 O O . LEU A 1 146 ? -1.933 5.384 3.111 1.00 92.62 146 LEU A O 1
ATOM 1183 N N . ALA A 1 147 ? -0.385 4.871 1.574 1.00 93.94 147 ALA A N 1
ATOM 1184 C CA . ALA A 1 147 ? 0.236 3.803 2.357 1.00 93.94 147 ALA A CA 1
ATOM 1185 C C . ALA A 1 147 ? 0.974 4.344 3.592 1.00 93.94 147 ALA A C 1
ATOM 1187 O O . ALA A 1 147 ? 0.893 3.739 4.658 1.00 93.94 147 ALA A O 1
ATOM 1188 N N . VAL A 1 148 ? 1.647 5.492 3.474 1.00 93.69 148 VAL A N 1
ATOM 1189 C CA . VAL A 1 148 ? 2.288 6.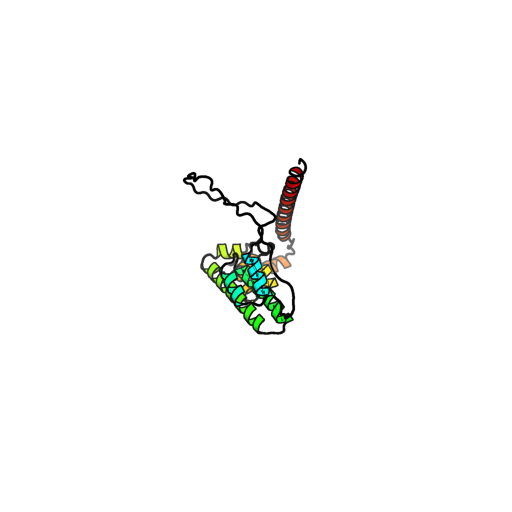187 4.602 1.00 93.69 148 VAL A CA 1
ATOM 1190 C C . VAL A 1 148 ? 1.233 6.715 5.575 1.00 93.69 148 VAL A C 1
ATOM 1192 O O . VAL A 1 148 ? 1.364 6.493 6.777 1.00 93.69 148 VAL A O 1
ATOM 1195 N N . ALA A 1 149 ? 0.152 7.325 5.078 1.00 91.81 149 ALA A N 1
ATOM 1196 C CA . ALA A 1 149 ? -0.960 7.775 5.918 1.00 91.81 149 ALA A CA 1
ATOM 1197 C C . ALA A 1 149 ? -1.615 6.626 6.712 1.00 91.81 149 ALA A C 1
ATOM 1199 O O . ALA A 1 149 ? -2.011 6.830 7.854 1.00 91.81 149 ALA A O 1
ATOM 1200 N N . ALA A 1 150 ? -1.695 5.423 6.130 1.00 91.62 150 ALA A N 1
ATOM 1201 C CA . ALA A 1 150 ? -2.264 4.214 6.737 1.00 91.62 150 ALA A CA 1
ATOM 1202 C C . ALA A 1 150 ? -1.252 3.335 7.515 1.00 91.62 150 ALA A C 1
ATOM 1204 O O . ALA A 1 150 ? -1.559 2.182 7.833 1.00 91.62 150 ALA A O 1
ATOM 1205 N N . ASP A 1 151 ? -0.021 3.812 7.747 1.00 93.38 151 ASP A N 1
ATOM 1206 C CA . ASP A 1 151 ? 1.096 3.037 8.325 1.00 93.38 151 ASP A CA 1
ATOM 1207 C C . ASP A 1 151 ? 1.205 1.607 7.734 1.00 93.38 151 ASP A C 1
ATOM 1209 O O . ASP A 1 151 ? 1.281 0.584 8.428 1.00 93.38 151 ASP A O 1
ATOM 1213 N N . ALA A 1 152 ? 1.109 1.508 6.406 1.00 93.44 152 ALA A N 1
ATOM 1214 C CA . ALA A 1 152 ? 1.093 0.257 5.648 1.00 93.44 152 ALA A CA 1
ATOM 1215 C C . ALA A 1 152 ? 2.518 -0.269 5.402 1.00 93.44 152 ALA A C 1
ATOM 1217 O O . ALA A 1 152 ? 3.020 -0.331 4.275 1.00 93.44 152 ALA A O 1
ATOM 1218 N N . LYS A 1 153 ? 3.201 -0.618 6.499 1.00 94.06 153 LYS A N 1
ATOM 1219 C CA . LYS A 1 153 ? 4.601 -1.069 6.504 1.00 94.06 153 LYS A CA 1
ATOM 1220 C C . LYS A 1 153 ? 4.835 -2.317 5.646 1.00 94.06 153 LYS A C 1
ATOM 1222 O O . LYS A 1 153 ? 5.856 -2.388 4.963 1.00 94.06 153 LYS A O 1
ATOM 1227 N N . GLN A 1 154 ? 3.908 -3.280 5.632 1.00 94.00 154 GLN A N 1
ATOM 1228 C CA . GLN A 1 154 ? 4.055 -4.490 4.814 1.00 94.00 154 GLN A CA 1
ATOM 1229 C C . GLN A 1 154 ? 3.841 -4.189 3.326 1.00 94.00 154 GLN A C 1
ATOM 1231 O O . GLN A 1 154 ? 4.495 -4.799 2.478 1.00 94.00 154 GLN A O 1
ATOM 1236 N N . PHE A 1 155 ? 2.975 -3.224 2.998 1.00 93.94 155 PHE A N 1
ATOM 1237 C CA . PHE A 1 155 ? 2.787 -2.730 1.632 1.00 93.94 155 PHE A CA 1
ATOM 1238 C C . PHE A 1 155 ? 4.032 -1.989 1.114 1.00 93.94 155 PHE A C 1
ATOM 1240 O O . PHE A 1 155 ? 4.507 -2.268 0.013 1.00 93.94 155 PHE A O 1
ATOM 1247 N N . ILE A 1 156 ? 4.618 -1.103 1.925 1.00 93.38 156 ILE A N 1
ATOM 1248 C CA . ILE A 1 156 ? 5.848 -0.364 1.580 1.00 93.38 156 ILE A CA 1
ATOM 1249 C C . ILE A 1 156 ? 7.059 -1.312 1.462 1.00 93.38 156 ILE A C 1
ATOM 1251 O O . ILE A 1 156 ? 7.948 -1.097 0.635 1.00 93.38 156 ILE A O 1
ATOM 1255 N N . GLY A 1 157 ? 7.083 -2.402 2.235 1.00 92.88 157 GLY A N 1
ATOM 1256 C CA . GLY A 1 157 ? 8.103 -3.451 2.150 1.00 92.88 157 GLY A CA 1
ATOM 1257 C C . GLY A 1 157 ? 8.063 -4.309 0.875 1.00 92.88 157 GLY A C 1
ATOM 1258 O O . GLY A 1 157 ? 8.989 -5.089 0.650 1.00 92.88 157 GLY A O 1
ATOM 1259 N N . GLN A 1 158 ? 7.036 -4.194 0.022 1.00 94.44 158 GLN A N 1
ATOM 1260 C CA . GLN A 1 158 ? 6.936 -5.012 -1.192 1.00 94.44 158 GLN A CA 1
ATOM 1261 C C . GLN A 1 158 ? 8.024 -4.672 -2.218 1.00 94.44 158 GLN A C 1
ATOM 1263 O O . GLN A 1 158 ? 8.361 -3.509 -2.446 1.00 94.44 158 GLN A O 1
ATOM 1268 N N . ARG A 1 159 ? 8.524 -5.701 -2.918 1.00 92.94 159 ARG A N 1
ATOM 1269 C CA . ARG A 1 159 ? 9.613 -5.571 -3.905 1.00 92.94 159 ARG A CA 1
ATOM 1270 C C . ARG A 1 159 ? 9.336 -4.501 -4.967 1.00 92.94 159 ARG A C 1
ATOM 1272 O O . ARG A 1 159 ? 10.253 -3.771 -5.313 1.00 92.94 159 ARG A O 1
ATOM 1279 N N . ALA A 1 160 ? 8.089 -4.380 -5.427 1.00 90.50 160 ALA A N 1
ATOM 1280 C CA . ALA A 1 160 ? 7.645 -3.350 -6.371 1.00 90.50 160 ALA A CA 1
ATOM 1281 C C . ALA A 1 160 ? 8.008 -1.924 -5.909 1.00 90.50 160 ALA A C 1
ATOM 1283 O O . ALA A 1 160 ? 8.596 -1.139 -6.649 1.00 90.50 160 ALA A O 1
ATOM 1284 N N . VAL A 1 161 ? 7.700 -1.618 -4.646 1.00 92.19 161 VAL A N 1
ATOM 1285 C CA . VAL A 1 161 ? 7.935 -0.312 -4.017 1.00 92.19 161 VAL A CA 1
ATOM 1286 C C . VAL A 1 161 ? 9.427 -0.100 -3.747 1.00 92.19 161 VAL A C 1
ATOM 1288 O O . VAL A 1 161 ? 9.964 0.973 -4.013 1.00 92.19 161 VAL A O 1
ATOM 1291 N N . GLN A 1 162 ? 10.131 -1.143 -3.302 1.00 93.25 162 GLN A N 1
ATOM 1292 C CA . GLN A 1 162 ? 11.580 -1.099 -3.076 1.00 93.25 162 GLN A CA 1
ATOM 1293 C C . GLN A 1 162 ? 12.382 -0.885 -4.375 1.00 93.25 162 GLN A C 1
ATOM 1295 O O . GLN A 1 162 ? 13.417 -0.217 -4.356 1.00 93.25 162 GLN A O 1
ATOM 1300 N N . THR A 1 163 ? 11.906 -1.399 -5.516 1.00 88.81 163 THR A N 1
ATOM 1301 C CA . THR A 1 163 ? 12.480 -1.099 -6.838 1.00 88.81 163 THR A CA 1
ATOM 1302 C C . THR A 1 163 ? 12.343 0.387 -7.177 1.00 88.81 163 THR A C 1
ATOM 1304 O O . THR A 1 163 ? 13.320 0.984 -7.615 1.00 88.81 163 THR A O 1
ATOM 1307 N N . ILE A 1 164 ? 11.193 1.014 -6.902 1.00 88.44 164 ILE A N 1
ATOM 1308 C CA . ILE A 1 164 ? 10.991 2.455 -7.143 1.00 88.44 164 ILE A CA 1
ATOM 1309 C C . ILE A 1 164 ? 11.913 3.297 -6.261 1.00 88.44 164 ILE A C 1
ATOM 1311 O O . ILE A 1 164 ? 12.588 4.187 -6.768 1.00 88.44 164 ILE A O 1
ATOM 1315 N N . PHE A 1 165 ? 12.002 3.010 -4.958 1.00 89.06 165 PHE A N 1
ATOM 1316 C CA . PHE A 1 165 ? 12.922 3.745 -4.081 1.00 89.06 165 PHE A CA 1
ATOM 1317 C C . PHE A 1 165 ? 14.383 3.593 -4.516 1.00 89.06 165 PHE A C 1
ATOM 1319 O O . PHE A 1 165 ? 15.139 4.558 -4.451 1.00 89.06 165 PHE A O 1
ATOM 1326 N N . ARG A 1 166 ? 14.773 2.419 -5.027 1.00 86.75 166 ARG A N 1
ATOM 1327 C CA . ARG A 1 166 ? 16.088 2.202 -5.644 1.00 86.75 166 ARG A CA 1
ATOM 1328 C C . ARG A 1 166 ? 16.271 3.047 -6.908 1.00 86.75 166 ARG A C 1
ATOM 1330 O O . ARG A 1 166 ? 17.303 3.691 -7.044 1.00 86.75 166 ARG A O 1
ATOM 1337 N N . GLU A 1 167 ? 15.304 3.059 -7.820 1.00 84.75 167 GLU A N 1
ATOM 1338 C CA . GLU A 1 167 ? 15.354 3.876 -9.042 1.00 84.75 167 GLU A CA 1
ATOM 1339 C C . GLU A 1 167 ? 15.443 5.377 -8.720 1.00 84.75 167 GLU A C 1
ATOM 1341 O O . GLU A 1 167 ? 16.240 6.080 -9.333 1.00 84.75 167 GLU A O 1
ATOM 1346 N N . ILE A 1 168 ? 14.718 5.858 -7.705 1.00 86.50 168 ILE A N 1
ATOM 1347 C CA . ILE A 1 168 ? 14.801 7.246 -7.221 1.00 86.50 168 ILE A CA 1
ATOM 1348 C C . ILE A 1 168 ? 16.169 7.535 -6.581 1.00 86.50 168 ILE A C 1
ATOM 1350 O O . ILE A 1 168 ? 16.758 8.577 -6.853 1.00 86.50 168 ILE A O 1
ATOM 1354 N N . TRP A 1 169 ? 16.686 6.628 -5.745 1.00 84.44 169 TRP A N 1
ATOM 1355 C CA . TRP A 1 169 ? 17.947 6.818 -5.016 1.00 84.44 169 TRP A CA 1
ATOM 1356 C C . TRP A 1 169 ? 19.180 6.802 -5.925 1.00 84.44 169 TRP A C 1
ATOM 1358 O O . TRP A 1 169 ? 20.079 7.624 -5.765 1.00 84.44 169 TRP A O 1
ATOM 1368 N N . PHE A 1 170 ? 19.244 5.857 -6.867 1.00 81.31 170 PHE A N 1
ATOM 1369 C CA . PHE A 1 170 ? 20.368 5.748 -7.800 1.00 81.31 170 PHE A CA 1
ATOM 1370 C C . PHE A 1 170 ? 20.189 6.646 -9.036 1.00 81.31 170 PHE A C 1
ATOM 1372 O O . PHE A 1 170 ? 21.181 7.034 -9.648 1.00 81.31 170 PHE A O 1
ATOM 1379 N N . GLY A 1 171 ? 18.960 7.021 -9.403 1.00 82.94 171 GLY A N 1
ATOM 1380 C CA . GLY A 1 171 ? 18.686 7.894 -10.544 1.00 82.94 171 GLY A CA 1
ATOM 1381 C C . GLY A 1 171 ? 19.267 7.336 -11.847 1.00 82.94 171 GLY A C 1
ATOM 1382 O O . GLY A 1 171 ? 19.018 6.190 -12.214 1.00 82.94 171 GLY A O 1
ATOM 1383 N N . SER A 1 172 ? 20.077 8.145 -12.537 1.00 69.00 172 SER A N 1
ATOM 1384 C CA . SER A 1 172 ? 20.802 7.726 -13.749 1.00 69.00 172 SER A CA 1
ATOM 1385 C C . SER A 1 172 ? 22.137 7.013 -13.462 1.00 69.00 172 SER A C 1
ATOM 1387 O O . SER A 1 172 ? 22.873 6.710 -14.404 1.00 69.00 172 SER A O 1
ATOM 1389 N N . ILE A 1 173 ? 22.492 6.767 -12.195 1.00 73.12 173 ILE A N 1
ATOM 1390 C CA . ILE A 1 173 ? 23.727 6.062 -11.836 1.00 73.12 173 ILE A CA 1
ATOM 1391 C C . ILE A 1 173 ? 23.543 4.571 -12.119 1.00 73.12 173 ILE A C 1
ATOM 1393 O O . ILE A 1 173 ? 22.756 3.867 -11.488 1.00 73.12 173 ILE A O 1
ATOM 1397 N N . ASP A 1 174 ? 24.328 4.093 -13.074 1.00 65.38 174 ASP A N 1
ATOM 1398 C CA . ASP A 1 174 ? 24.422 2.697 -13.469 1.00 65.38 174 ASP A CA 1
ATOM 1399 C C . ASP A 1 174 ? 24.681 1.760 -12.273 1.00 65.38 174 ASP A C 1
ATOM 1401 O O . ASP A 1 174 ? 25.755 1.793 -11.675 1.00 65.38 174 ASP A O 1
ATOM 1405 N N . GLN A 1 175 ? 23.764 0.825 -11.989 1.00 62.91 175 GLN A N 1
ATOM 1406 C CA . GLN A 1 175 ? 23.865 -0.146 -10.873 1.00 62.91 175 GLN A CA 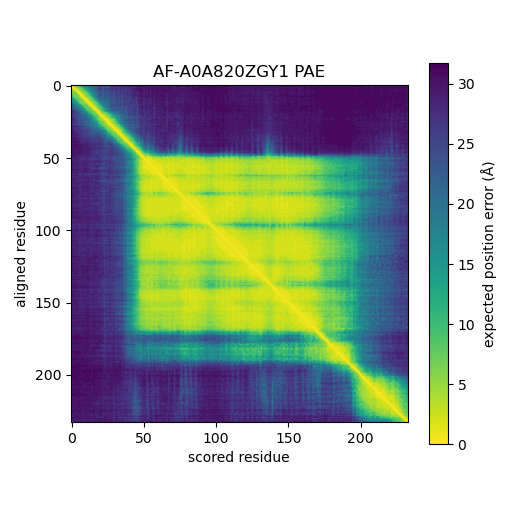1
ATOM 1407 C C . GLN A 1 175 ? 25.086 -1.095 -10.934 1.00 62.91 175 GLN A C 1
ATOM 1409 O O . GLN A 1 175 ? 25.287 -1.912 -10.038 1.00 62.91 175 GLN A O 1
ATOM 1414 N N . ARG A 1 176 ? 25.896 -1.002 -11.994 1.00 62.91 176 ARG A N 1
ATOM 1415 C CA . ARG A 1 176 ? 27.175 -1.706 -12.184 1.00 62.91 176 ARG A CA 1
ATOM 1416 C C . ARG A 1 176 ? 28.367 -1.014 -11.508 1.00 62.91 176 ARG A C 1
ATOM 1418 O O . ARG A 1 176 ? 29.428 -1.630 -11.426 1.00 62.91 176 ARG A O 1
ATOM 1425 N N . VAL A 1 177 ? 28.234 0.225 -11.020 1.00 67.38 177 VAL A N 1
ATOM 1426 C CA . VAL A 1 177 ? 29.293 0.833 -10.197 1.00 67.38 177 VAL A CA 1
ATOM 1427 C C . VAL A 1 177 ? 29.367 0.116 -8.848 1.00 67.38 177 VAL A C 1
ATOM 1429 O O . VAL A 1 177 ? 28.360 -0.083 -8.172 1.00 67.38 177 VAL A O 1
ATOM 1432 N N . THR A 1 178 ? 30.563 -0.301 -8.438 1.00 73.25 178 THR A N 1
ATOM 1433 C CA . THR A 1 178 ? 30.743 -0.905 -7.115 1.00 73.25 178 THR A CA 1
ATOM 1434 C C . THR A 1 178 ? 30.598 0.170 -6.039 1.00 73.25 178 THR A C 1
ATOM 1436 O O . THR A 1 178 ? 31.066 1.295 -6.213 1.00 73.25 178 THR A O 1
ATOM 1439 N N . ASN A 1 179 ? 29.999 -0.170 -4.891 1.00 77.06 179 ASN A N 1
ATOM 1440 C CA . ASN A 1 179 ? 29.808 0.783 -3.785 1.00 77.06 179 ASN A CA 1
ATOM 1441 C C . ASN A 1 179 ? 31.123 1.488 -3.388 1.00 77.06 179 ASN A C 1
ATOM 1443 O O . ASN A 1 179 ? 31.129 2.677 -3.089 1.00 77.06 179 ASN A O 1
ATOM 1447 N N . HIS A 1 180 ? 32.251 0.771 -3.459 1.00 76.56 180 HIS A N 1
ATOM 1448 C CA . HIS A 1 180 ? 33.591 1.308 -3.218 1.00 76.56 180 HIS A CA 1
ATOM 1449 C C . HIS A 1 180 ? 34.018 2.388 -4.225 1.00 76.56 180 HIS A C 1
ATOM 1451 O O . HIS A 1 180 ? 34.676 3.342 -3.825 1.00 76.56 180 HIS A O 1
ATOM 1457 N N . ALA A 1 181 ? 33.630 2.283 -5.501 1.00 78.50 181 ALA A N 1
ATOM 1458 C CA . ALA A 1 181 ? 33.913 3.311 -6.502 1.00 78.50 181 ALA A CA 1
ATOM 1459 C C . ALA A 1 181 ? 33.120 4.601 -6.233 1.00 78.50 181 ALA A C 1
ATOM 1461 O O . ALA A 1 181 ? 33.682 5.688 -6.363 1.00 78.50 181 ALA A O 1
ATOM 1462 N N . ILE A 1 182 ? 31.861 4.489 -5.782 1.00 81.38 182 ILE A N 1
ATOM 1463 C CA . ILE A 1 182 ? 31.076 5.648 -5.318 1.00 81.38 182 ILE A CA 1
ATOM 1464 C C . ILE A 1 182 ? 31.772 6.290 -4.112 1.00 81.38 182 ILE A C 1
ATOM 1466 O O . ILE A 1 182 ? 32.075 7.477 -4.150 1.00 81.38 182 ILE A O 1
ATOM 1470 N N . ILE A 1 183 ? 32.089 5.506 -3.074 1.00 84.75 183 ILE A N 1
ATOM 1471 C CA . ILE A 1 183 ? 32.728 6.009 -1.845 1.00 84.75 183 ILE A CA 1
ATOM 1472 C C . ILE A 1 183 ? 34.065 6.691 -2.159 1.00 84.75 183 ILE A C 1
ATOM 1474 O O . ILE A 1 183 ? 34.304 7.800 -1.688 1.00 84.75 183 ILE A O 1
ATOM 1478 N N . PHE A 1 184 ? 34.917 6.073 -2.984 1.00 83.50 184 PHE A N 1
ATOM 1479 C CA . PHE A 1 184 ? 36.201 6.653 -3.377 1.00 83.50 184 PHE A CA 1
ATOM 1480 C C . PHE A 1 184 ? 36.026 7.933 -4.203 1.00 83.50 184 PHE A C 1
ATOM 1482 O O . PHE A 1 184 ? 36.732 8.907 -3.960 1.00 83.50 184 PHE A O 1
ATOM 1489 N N . SER A 1 185 ? 35.059 7.973 -5.126 1.00 80.12 185 SER A N 1
ATOM 1490 C CA . SER A 1 185 ? 34.741 9.178 -5.900 1.00 80.12 185 SER A CA 1
ATOM 1491 C C . SER A 1 185 ? 34.249 10.317 -5.000 1.00 80.12 185 SER A C 1
ATOM 1493 O O . SER A 1 185 ? 34.797 11.415 -5.069 1.00 80.12 185 SER A O 1
ATOM 1495 N N . THR A 1 186 ? 33.286 10.062 -4.109 1.00 81.19 186 THR A N 1
ATOM 1496 C CA . THR A 1 186 ? 32.757 11.071 -3.178 1.00 81.19 186 THR A CA 1
ATOM 1497 C C . THR A 1 186 ? 33.819 11.554 -2.190 1.00 81.19 186 THR A C 1
ATOM 1499 O O . THR A 1 186 ? 33.897 12.750 -1.927 1.00 81.19 186 THR A O 1
ATOM 1502 N N . PHE A 1 187 ? 34.678 10.658 -1.695 1.00 84.88 187 PHE A N 1
ATOM 1503 C CA . PHE A 1 187 ? 35.837 11.014 -0.876 1.00 84.88 187 PHE A CA 1
ATOM 1504 C C . PHE A 1 187 ? 36.788 11.928 -1.662 1.00 84.88 187 PHE A C 1
ATOM 1506 O O . PHE A 1 187 ? 37.038 13.054 -1.245 1.00 84.88 187 PHE A O 1
ATOM 1513 N N . MET A 1 188 ? 37.250 11.508 -2.842 1.00 80.88 188 MET A N 1
ATOM 1514 C CA . MET A 1 188 ? 38.202 12.274 -3.657 1.00 80.88 188 MET A CA 1
ATOM 1515 C C . MET A 1 188 ? 37.655 13.665 -4.041 1.00 80.88 188 MET A C 1
ATOM 1517 O O . MET A 1 188 ? 38.370 14.655 -3.904 1.00 80.88 188 MET A O 1
ATOM 1521 N N . LEU A 1 189 ? 36.364 13.762 -4.388 1.00 76.94 189 LEU A N 1
ATOM 1522 C CA . LEU A 1 189 ? 35.655 15.025 -4.660 1.00 76.94 189 LEU A CA 1
ATOM 1523 C C . LEU A 1 189 ? 35.523 15.945 -3.433 1.00 76.94 189 LEU A C 1
ATOM 1525 O O . LEU A 1 189 ? 35.506 17.170 -3.580 1.00 76.94 189 LEU A O 1
ATOM 1529 N N . TRP A 1 190 ? 35.427 15.376 -2.227 1.00 81.62 190 TRP A N 1
ATOM 1530 C CA . TRP A 1 190 ? 35.386 16.139 -0.976 1.00 81.62 190 TRP A CA 1
ATOM 1531 C C . TRP A 1 190 ? 36.766 16.716 -0.633 1.00 81.62 190 TRP A C 1
ATOM 1533 O O . TRP A 1 190 ? 36.874 17.899 -0.317 1.00 81.62 190 TRP A O 1
ATOM 1543 N N . TYR A 1 191 ? 37.836 15.928 -0.802 1.00 80.12 191 TYR A N 1
ATOM 1544 C CA . TYR A 1 191 ? 39.217 16.397 -0.618 1.00 80.12 191 TYR A CA 1
ATOM 1545 C C . TYR A 1 191 ? 39.677 17.382 -1.703 1.00 80.12 191 TYR A C 1
ATOM 1547 O O . TYR A 1 191 ? 40.523 18.229 -1.425 1.00 80.12 191 TYR A O 1
ATOM 1555 N N . SER A 1 192 ? 39.118 17.322 -2.916 1.00 75.88 192 SER A N 1
ATOM 1556 C CA . SER A 1 192 ? 39.430 18.274 -3.991 1.00 75.88 192 SER A CA 1
ATOM 1557 C C . SER A 1 192 ? 38.647 19.592 -3.907 1.00 75.88 192 SER A C 1
ATOM 1559 O O . SER A 1 192 ? 38.797 20.434 -4.791 1.00 75.88 192 SER A O 1
ATOM 1561 N N . GLY A 1 193 ? 37.779 19.773 -2.901 1.00 72.56 193 GLY A N 1
ATOM 1562 C CA . GLY A 1 193 ? 37.012 21.008 -2.679 1.00 72.56 193 GLY A CA 1
ATOM 1563 C C . GLY A 1 193 ? 36.035 21.385 -3.803 1.00 72.56 193 GLY A C 1
ATOM 1564 O O . GLY A 1 193 ? 35.588 22.527 -3.866 1.00 72.56 193 GLY A O 1
ATOM 1565 N N . PHE A 1 194 ? 35.706 20.454 -4.705 1.00 62.69 194 PHE A N 1
ATOM 1566 C CA . PHE A 1 194 ? 35.052 20.759 -5.988 1.00 62.69 194 PHE A CA 1
ATOM 1567 C C . PHE A 1 194 ? 33.512 20.714 -5.940 1.00 62.69 194 PHE A C 1
ATOM 1569 O O . PHE A 1 194 ? 32.849 20.855 -6.966 1.00 62.69 194 PHE A O 1
ATOM 1576 N N . LEU A 1 195 ? 32.907 20.520 -4.764 1.00 61.19 195 LEU A N 1
ATOM 1577 C CA . LEU A 1 195 ? 31.459 20.325 -4.627 1.00 61.19 195 LEU A CA 1
ATOM 1578 C C . LEU A 1 195 ? 30.652 21.639 -4.721 1.00 61.19 195 LEU A C 1
ATOM 1580 O O . LEU A 1 195 ? 29.956 22.034 -3.787 1.00 61.19 195 LEU A O 1
ATOM 1584 N N . SER A 1 196 ? 30.708 22.306 -5.877 1.00 58.59 196 SER A N 1
ATOM 1585 C CA . SER A 1 196 ? 29.733 23.336 -6.241 1.00 58.59 196 SER A CA 1
ATOM 1586 C C . SER A 1 196 ? 28.415 22.652 -6.621 1.00 58.59 196 SER A C 1
ATOM 1588 O O . SER A 1 196 ? 28.264 22.092 -7.706 1.00 58.59 196 SER A O 1
ATOM 1590 N N . TYR A 1 197 ? 27.480 22.624 -5.673 1.00 59.28 197 TYR A N 1
ATOM 1591 C CA . TYR A 1 197 ? 26.214 21.901 -5.776 1.00 59.28 197 TYR A CA 1
ATOM 1592 C C . TYR A 1 197 ? 25.266 22.573 -6.786 1.00 59.28 197 TYR A C 1
ATOM 1594 O O . TYR A 1 197 ? 24.651 23.597 -6.482 1.00 59.28 197 TYR A O 1
ATOM 1602 N N . GLN A 1 198 ? 25.116 22.000 -7.988 1.00 57.94 198 GLN A N 1
ATOM 1603 C CA . GLN A 1 198 ? 24.020 22.385 -8.882 1.00 57.94 198 GLN A CA 1
ATOM 1604 C C . GLN A 1 198 ? 22.703 21.772 -8.389 1.00 57.94 198 GLN A C 1
ATOM 1606 O O . GLN A 1 198 ? 22.526 20.555 -8.372 1.00 57.94 198 GLN A O 1
ATOM 1611 N N . ASN A 1 199 ? 21.765 22.643 -8.015 1.00 59.66 199 ASN A N 1
ATOM 1612 C CA . ASN A 1 199 ? 20.435 22.292 -7.524 1.00 59.66 199 ASN A CA 1
ATOM 1613 C C . ASN A 1 199 ? 19.550 21.652 -8.616 1.00 59.66 199 ASN A C 1
ATOM 1615 O O . ASN A 1 199 ? 18.691 22.322 -9.188 1.00 59.66 199 ASN A O 1
ATOM 1619 N N . GLU A 1 200 ? 19.692 20.354 -8.897 1.00 55.91 200 GLU A N 1
ATOM 1620 C CA . GLU A 1 200 ? 18.757 19.671 -9.810 1.00 55.91 200 GLU A CA 1
ATOM 1621 C C . GLU A 1 200 ? 17.396 19.355 -9.149 1.00 55.91 200 GLU A C 1
ATOM 1623 O O . GLU A 1 200 ? 16.384 19.248 -9.840 1.00 55.91 200 GLU A O 1
ATOM 1628 N N . LEU A 1 201 ? 17.327 19.333 -7.810 1.00 52.25 201 LEU A N 1
ATOM 1629 C CA . LEU A 1 201 ? 16.070 19.176 -7.059 1.00 52.25 201 LEU A CA 1
ATOM 1630 C C . LEU A 1 201 ? 15.104 20.357 -7.264 1.00 52.25 201 LEU A C 1
ATOM 1632 O O . LEU A 1 201 ? 13.907 20.139 -7.456 1.00 52.25 201 LEU A O 1
ATOM 1636 N N . VAL A 1 202 ? 15.628 21.588 -7.345 1.00 55.09 202 VAL A N 1
ATOM 1637 C CA . VAL A 1 202 ? 14.844 22.796 -7.681 1.00 55.09 202 VAL A CA 1
ATOM 1638 C C . VAL A 1 202 ? 14.140 22.624 -9.029 1.00 55.09 202 VAL A C 1
ATOM 1640 O O . VAL A 1 202 ? 12.976 22.966 -9.174 1.00 55.09 202 VAL A O 1
ATOM 1643 N N . LYS A 1 203 ? 14.779 21.954 -9.994 1.00 54.16 203 LYS A N 1
ATOM 1644 C CA . LYS A 1 203 ? 14.227 21.719 -11.338 1.00 54.16 203 LYS A CA 1
ATOM 1645 C C . LYS A 1 203 ? 13.052 20.731 -11.369 1.00 54.16 203 LYS A C 1
ATOM 1647 O O . LYS A 1 203 ? 12.374 20.639 -12.395 1.00 54.16 203 LYS A O 1
ATOM 1652 N N . ILE A 1 204 ? 12.831 19.960 -10.302 1.00 56.41 204 ILE A N 1
ATOM 1653 C CA . ILE A 1 204 ? 11.668 19.071 -10.145 1.00 56.41 204 ILE A CA 1
ATOM 1654 C C . ILE A 1 204 ? 10.539 19.824 -9.437 1.00 56.41 204 ILE A C 1
ATOM 1656 O O . ILE A 1 204 ? 9.401 19.755 -9.898 1.00 56.41 204 ILE A O 1
ATOM 1660 N N . GLU A 1 205 ? 10.858 20.589 -8.392 1.00 58.22 205 GLU A N 1
ATOM 1661 C CA . GLU A 1 205 ? 9.891 21.434 -7.681 1.00 58.22 205 GLU A CA 1
ATOM 1662 C C . GLU A 1 205 ? 9.349 22.566 -8.573 1.00 58.22 205 GLU A C 1
ATOM 1664 O O . GLU A 1 205 ? 8.139 22.765 -8.636 1.00 58.22 205 GLU A O 1
ATOM 1669 N N . ASP A 1 206 ? 10.192 23.197 -9.395 1.00 62.44 206 ASP A N 1
ATOM 1670 C CA . ASP A 1 206 ? 9.768 24.156 -10.424 1.00 62.44 206 ASP A CA 1
ATOM 1671 C C . ASP A 1 206 ? 8.794 23.519 -11.427 1.00 62.44 206 ASP A C 1
ATOM 1673 O O . ASP A 1 206 ? 7.775 24.107 -11.785 1.00 62.44 206 ASP A O 1
ATOM 1677 N N . LYS A 1 207 ? 9.067 22.290 -11.888 1.00 62.41 207 LYS A N 1
ATOM 1678 C CA . LYS A 1 207 ? 8.196 21.597 -12.855 1.00 62.41 207 LYS A CA 1
ATOM 1679 C C . LYS A 1 207 ? 6.848 21.221 -12.249 1.00 62.41 207 LYS A C 1
ATOM 1681 O O . LYS A 1 207 ? 5.832 21.338 -12.934 1.00 62.41 207 LYS A O 1
ATOM 1686 N N . THR A 1 208 ? 6.812 20.774 -10.994 1.00 61.19 208 THR A N 1
ATOM 1687 C CA . THR A 1 208 ? 5.548 20.457 -10.313 1.00 61.19 208 THR A CA 1
ATOM 1688 C C . THR A 1 208 ? 4.784 21.727 -9.942 1.00 61.19 208 THR A C 1
ATOM 1690 O O . THR A 1 208 ? 3.566 21.758 -10.117 1.00 61.19 208 THR A O 1
ATOM 1693 N N . ALA A 1 209 ? 5.466 22.805 -9.549 1.00 69.12 209 ALA A N 1
ATOM 1694 C CA . ALA A 1 209 ? 4.867 24.122 -9.340 1.00 69.12 209 ALA A CA 1
ATOM 1695 C C . ALA A 1 209 ? 4.250 24.689 -10.632 1.00 69.12 209 ALA A C 1
ATOM 1697 O O . ALA A 1 209 ? 3.093 25.109 -10.612 1.00 69.12 209 ALA A O 1
ATOM 1698 N N . LEU A 1 210 ? 4.957 24.629 -11.766 1.00 69.50 210 LEU A N 1
ATOM 1699 C CA . LEU A 1 210 ? 4.461 25.104 -13.067 1.00 69.50 210 LEU A CA 1
ATOM 1700 C C . LEU A 1 210 ? 3.286 24.272 -13.604 1.00 69.50 210 LEU A C 1
ATOM 1702 O O . LEU A 1 210 ? 2.359 24.832 -14.194 1.00 69.50 210 LEU A O 1
ATOM 1706 N N . LEU A 1 211 ? 3.273 22.953 -13.376 1.00 75.44 211 LEU A N 1
ATOM 1707 C CA . LEU A 1 211 ? 2.110 22.111 -13.687 1.00 75.44 211 LEU A CA 1
ATOM 1708 C C . LEU A 1 211 ? 0.912 22.462 -12.793 1.00 75.44 211 LEU A C 1
ATOM 1710 O O . LEU A 1 211 ? -0.195 22.641 -13.299 1.00 75.44 211 LEU A O 1
ATOM 1714 N N . ASN A 1 212 ? 1.132 22.634 -11.488 1.00 73.00 212 ASN A N 1
ATOM 1715 C CA . ASN A 1 212 ? 0.085 23.023 -10.542 1.00 73.00 212 ASN A CA 1
ATOM 1716 C C . ASN A 1 212 ? -0.491 24.419 -10.841 1.00 73.00 212 ASN A C 1
ATOM 1718 O O . ASN A 1 212 ? -1.701 24.618 -10.717 1.00 73.00 212 ASN A O 1
ATOM 1722 N N . ASP A 1 213 ? 0.338 25.378 -11.262 1.00 78.69 213 ASP A N 1
ATOM 1723 C CA . ASP A 1 213 ? -0.121 26.709 -11.672 1.00 78.69 213 ASP A CA 1
ATOM 1724 C C . ASP A 1 213 ? -0.893 26.661 -13.000 1.00 78.69 213 ASP A C 1
ATOM 1726 O O . ASP A 1 213 ? -1.977 27.234 -13.108 1.00 78.69 213 ASP A O 1
ATOM 1730 N N . SER A 1 214 ? -0.426 25.867 -13.970 1.00 69.31 214 SER A N 1
ATOM 1731 C CA . SER A 1 214 ? -1.148 25.622 -15.229 1.00 69.31 214 SER A CA 1
ATOM 1732 C C . SER A 1 214 ? -2.549 25.037 -14.988 1.00 69.31 214 SER A C 1
ATOM 1734 O O . SER A 1 214 ? -3.514 25.489 -15.604 1.00 69.31 214 SER A O 1
ATOM 1736 N N . ILE A 1 215 ? -2.682 24.097 -14.041 1.00 69.44 215 ILE A N 1
ATOM 1737 C CA . ILE A 1 215 ? -3.963 23.486 -13.633 1.00 69.44 215 ILE A CA 1
ATOM 1738 C C . ILE A 1 215 ? -4.872 24.498 -12.911 1.00 69.44 215 ILE A C 1
ATOM 1740 O O . ILE A 1 215 ? -6.081 24.549 -13.159 1.00 69.44 215 ILE A O 1
ATOM 1744 N N . LYS A 1 216 ? -4.317 25.357 -12.043 1.00 74.31 216 LYS A N 1
ATOM 1745 C CA . LYS A 1 216 ? -5.083 26.467 -11.444 1.00 74.31 216 LYS A CA 1
ATOM 1746 C C . LYS A 1 216 ? -5.593 27.427 -12.514 1.00 74.31 216 LYS A C 1
ATOM 1748 O O . LYS A 1 216 ? -6.737 27.874 -12.436 1.00 74.31 216 LYS A O 1
ATOM 1753 N N . LYS A 1 217 ? -4.771 27.722 -13.523 1.00 76.69 217 LYS A N 1
ATOM 1754 C CA . LYS A 1 217 ? -5.123 28.624 -14.619 1.00 76.69 217 LYS A CA 1
ATOM 1755 C C . LYS A 1 217 ? -6.231 28.044 -15.498 1.00 76.69 217 LYS A C 1
ATOM 1757 O O . LYS A 1 217 ? -7.174 28.770 -15.795 1.00 76.69 217 LYS A O 1
ATOM 1762 N N . SER A 1 218 ? -6.197 26.750 -15.837 1.00 65.44 218 SER A N 1
ATOM 1763 C CA . SER A 1 218 ? -7.293 26.107 -16.583 1.00 65.44 218 SER A CA 1
ATOM 1764 C C . SER A 1 218 ? -8.620 26.140 -15.818 1.00 65.44 218 SER A C 1
ATOM 1766 O O . SER A 1 218 ? -9.635 26.505 -16.405 1.00 65.44 218 SER A O 1
ATOM 1768 N N . HIS A 1 219 ? -8.617 25.878 -14.505 1.00 64.19 219 HIS A N 1
ATOM 1769 C CA . HIS A 1 219 ? -9.831 26.007 -13.684 1.00 64.19 219 HIS A CA 1
ATOM 1770 C C . HIS A 1 219 ? -10.309 27.460 -13.516 1.00 64.19 219 HIS A C 1
ATOM 1772 O O . HIS A 1 219 ? -11.509 27.704 -13.397 1.00 64.19 219 HIS A O 1
ATOM 1778 N N . LEU A 1 220 ? -9.404 28.445 -13.529 1.00 67.81 220 LEU A N 1
ATOM 1779 C CA . LEU A 1 220 ? -9.773 29.865 -13.567 1.00 67.81 220 LEU A CA 1
ATOM 1780 C C . LEU A 1 220 ? -10.428 30.248 -14.899 1.00 67.81 220 LEU A C 1
ATOM 1782 O O . LEU A 1 220 ? -11.446 30.939 -14.881 1.00 67.81 220 LEU A O 1
ATOM 1786 N N . TYR A 1 221 ? -9.902 29.766 -16.030 1.00 62.12 221 TYR A N 1
ATOM 1787 C CA . TYR A 1 221 ? -10.521 29.967 -17.343 1.00 62.12 221 TYR A CA 1
ATOM 1788 C C . TYR A 1 221 ? -11.908 29.320 -17.414 1.00 62.12 221 TYR A C 1
ATOM 1790 O O . TYR A 1 221 ? -12.866 30.012 -17.752 1.00 62.12 221 TYR A O 1
ATOM 1798 N N . GLU A 1 222 ? -12.045 28.060 -16.997 1.00 66.62 222 GLU A N 1
ATOM 1799 C CA . GLU A 1 222 ? -13.325 27.342 -16.892 1.00 66.62 222 GLU A CA 1
ATOM 1800 C C . GLU A 1 222 ? -14.346 28.128 -16.044 1.00 66.62 222 GLU A C 1
ATOM 1802 O O . GLU A 1 222 ? -15.453 28.423 -16.494 1.00 66.62 222 GLU A O 1
ATOM 1807 N N . LYS A 1 223 ? -13.938 28.586 -14.853 1.00 64.19 223 LYS A N 1
ATOM 1808 C CA . LYS A 1 223 ? -14.783 29.380 -13.946 1.00 64.19 223 LYS A CA 1
ATOM 1809 C C . LYS A 1 223 ? -15.126 30.781 -14.478 1.00 64.19 223 LYS A C 1
ATOM 1811 O O . LYS A 1 223 ? -16.159 31.328 -14.098 1.00 64.19 223 LYS A O 1
ATOM 1816 N N . SER A 1 224 ? -14.292 31.366 -15.342 1.00 64.69 224 SER A N 1
ATOM 1817 C CA . SER A 1 224 ? -14.601 32.629 -16.034 1.00 64.69 224 SER A CA 1
ATOM 1818 C C . SER A 1 224 ? -15.569 32.434 -17.207 1.00 64.69 224 SER A C 1
ATOM 1820 O O . SER A 1 224 ? -16.520 33.201 -17.324 1.00 64.69 224 SER A O 1
ATOM 1822 N N . MET A 1 225 ? -15.402 31.357 -17.984 1.00 62.09 225 MET A N 1
ATOM 1823 C CA . MET A 1 225 ? -16.293 30.946 -19.080 1.00 62.09 225 MET A CA 1
ATOM 1824 C C . MET A 1 225 ? -17.715 30.696 -18.565 1.00 62.09 225 MET A C 1
ATOM 1826 O O . MET A 1 225 ? -18.686 31.251 -19.076 1.00 62.09 225 MET A O 1
ATOM 1830 N N . LEU A 1 226 ? -17.833 29.934 -17.473 1.00 57.03 226 LEU A N 1
ATOM 1831 C CA . LEU A 1 226 ? -19.113 29.660 -16.817 1.00 57.03 226 LEU A CA 1
ATOM 1832 C C . LEU A 1 226 ? -19.782 30.923 -16.254 1.00 57.03 226 LEU A C 1
ATOM 1834 O O . LEU A 1 226 ? -20.993 30.929 -16.067 1.00 57.03 226 LEU A O 1
ATOM 1838 N N . LYS A 1 227 ? -19.021 31.997 -15.999 1.00 57.53 227 LYS A N 1
ATOM 1839 C CA . LYS A 1 227 ? -19.563 33.276 -15.525 1.00 57.53 227 LYS A CA 1
ATOM 1840 C C . LYS A 1 227 ? -20.013 34.190 -16.668 1.00 57.53 227 LYS A C 1
ATOM 1842 O O . LYS A 1 227 ? -20.910 34.992 -16.452 1.00 57.53 227 LYS A O 1
ATOM 1847 N N . THR A 1 228 ? -19.433 34.072 -17.863 1.00 58.78 228 THR A N 1
ATOM 1848 C CA . THR A 1 228 ? -19.884 34.814 -19.054 1.00 58.78 228 THR A CA 1
ATOM 1849 C C . THR A 1 228 ? -21.094 34.179 -19.735 1.00 58.78 228 THR A C 1
ATOM 1851 O O . THR A 1 228 ? -21.850 34.890 -20.375 1.00 58.78 228 THR A O 1
ATOM 1854 N N . VAL A 1 229 ? -21.311 32.869 -19.576 1.00 56.91 229 VAL A N 1
ATOM 1855 C CA . VAL A 1 229 ? -22.456 32.150 -20.178 1.00 56.91 229 VAL A CA 1
ATOM 1856 C C . VAL A 1 229 ? -23.754 32.278 -19.353 1.00 56.91 229 VAL A C 1
ATOM 1858 O O . VAL A 1 229 ? -24.822 31.958 -19.851 1.00 56.91 229 VAL A O 1
ATOM 1861 N N . TYR A 1 230 ? -23.685 32.770 -18.109 1.00 47.62 230 TYR A N 1
ATOM 1862 C CA . TYR A 1 230 ? -24.815 32.832 -17.160 1.00 47.62 230 TYR A CA 1
ATOM 1863 C C . TYR A 1 230 ? -25.278 34.265 -16.814 1.00 47.62 230 TYR A C 1
AT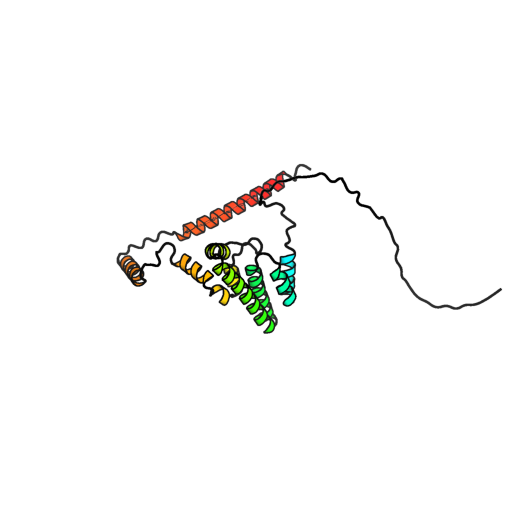OM 1865 O O . TYR A 1 230 ? -25.844 34.485 -15.744 1.00 47.62 230 TYR A O 1
ATOM 1873 N N . ILE A 1 231 ? -24.972 35.256 -17.662 1.00 50.81 231 ILE A N 1
ATOM 1874 C CA . ILE A 1 231 ? -25.301 36.682 -17.427 1.00 50.81 231 ILE A CA 1
ATOM 1875 C C . ILE A 1 231 ? -26.233 37.277 -18.510 1.00 50.81 231 ILE A C 1
ATOM 1877 O O . ILE A 1 231 ? -26.709 38.394 -18.334 1.00 50.81 231 ILE A O 1
ATOM 1881 N N . ASP A 1 232 ? -26.563 36.519 -19.564 1.00 50.97 232 ASP A N 1
ATOM 1882 C CA . ASP A 1 232 ? -27.418 36.965 -20.683 1.00 50.97 232 ASP A CA 1
ATOM 1883 C C . ASP A 1 232 ? -28.828 36.305 -20.709 1.00 50.97 232 ASP A C 1
ATOM 1885 O O . ASP A 1 232 ? -29.433 36.209 -21.775 1.00 50.97 232 ASP A O 1
ATOM 1889 N N . ASP A 1 233 ? -29.358 35.884 -19.548 1.00 46.47 233 ASP A N 1
ATOM 1890 C CA . ASP A 1 233 ? -30.774 35.502 -19.307 1.00 46.47 233 ASP A CA 1
ATOM 1891 C C . ASP A 1 233 ? -31.280 36.097 -17.969 1.00 46.47 233 ASP A C 1
ATOM 1893 O O . ASP A 1 233 ? -30.604 35.880 -16.932 1.00 46.47 233 ASP A O 1
#

pLDDT: mean 73.2, std 21.83, range [25.73, 96.62]